Protein AF-A0A7X8USY1-F1 (afdb_monomer)

Radius of gyration: 23.11 Å; Cα contacts (8 Å, |Δi|>4): 613; chains: 1; bounding box: 44×87×58 Å

Solvent-accessible surface area (backbone atoms only — not comparable to full-atom values): 14589 Å² total; per-residue (Å²): 137,87,87,82,88,84,79,83,81,78,83,78,82,78,81,78,76,80,70,72,76,76,78,75,66,32,25,23,67,42,77,79,43,71,69,55,42,61,23,29,94,69,21,63,44,68,70,17,40,37,32,74,59,73,67,64,52,66,86,47,32,49,48,45,56,66,33,46,77,66,49,48,77,50,31,22,25,33,35,30,46,36,44,30,34,29,41,61,45,65,28,55,48,43,83,96,42,56,32,42,35,44,25,16,60,29,21,46,77,47,103,89,47,72,46,75,41,84,48,19,27,27,17,42,30,38,13,65,80,74,78,64,74,40,51,43,75,86,49,46,66,42,78,49,52,38,30,35,29,35,41,37,50,68,90,72,54,74,69,67,94,55,72,65,34,80,40,55,69,89,68,41,48,72,31,38,70,57,41,74,35,58,68,86,75,46,91,42,94,83,40,61,66,44,48,48,65,44,35,65,57,26,16,39,18,35,57,37,62,48,49,87,61,79,49,70,43,33,30,24,44,33,40,30,76,30,30,22,69,50,58,102,73,49,27,19,28,34,32,22,20,33,27,28,31,72,75,64,68,61,60,60,50,50,55,53,48,50,53,55,53,55,61,63,72,78,111

pLDDT: mean 76.3, std 18.8, range [31.05, 98.44]

Structure (mmCIF, N/CA/C/O backbone):
data_AF-A0A7X8USY1-F1
#
_entry.id   AF-A0A7X8USY1-F1
#
loop_
_atom_site.group_PDB
_atom_site.id
_atom_site.type_symbol
_atom_site.label_atom_id
_atom_site.label_alt_id
_atom_site.label_comp_id
_atom_site.label_asym_id
_atom_site.label_entity_id
_atom_site.label_seq_id
_atom_site.pdbx_PDB_ins_code
_atom_site.Cartn_x
_atom_site.Cartn_y
_atom_site.Cartn_z
_atom_site.occupancy
_atom_site.B_iso_or_equiv
_atom_site.auth_seq_id
_atom_site.auth_comp_id
_atom_site.auth_asym_id
_atom_site.auth_atom_id
_atom_site.pdbx_PDB_model_num
ATOM 1 N N . MET A 1 1 ? -10.466 -71.193 36.610 1.00 40.03 1 MET A N 1
ATOM 2 C CA . MET A 1 1 ? -9.187 -70.726 36.030 1.00 40.03 1 MET A CA 1
ATOM 3 C C . MET A 1 1 ? -9.453 -70.294 34.594 1.00 40.03 1 MET A C 1
ATOM 5 O O . MET A 1 1 ? -10.121 -71.037 33.892 1.00 40.03 1 MET A O 1
ATOM 9 N N . LYS A 1 2 ? -8.921 -69.125 34.212 1.00 37.28 2 LYS A N 1
ATOM 10 C CA . LYS A 1 2 ? -9.021 -68.394 32.929 1.00 37.28 2 LYS A CA 1
ATOM 11 C C . LYS A 1 2 ? -10.220 -67.446 32.738 1.00 37.28 2 LYS A C 1
ATOM 13 O O . LYS A 1 2 ? -11.347 -67.834 32.467 1.00 37.28 2 LYS A O 1
ATOM 18 N N . VAL A 1 3 ? -9.852 -66.176 32.901 1.00 41.56 3 VAL A N 1
ATOM 19 C CA . VAL A 1 3 ? -10.502 -64.903 32.579 1.00 41.56 3 VAL A CA 1
ATOM 20 C C . VAL A 1 3 ? -10.275 -64.578 31.095 1.00 41.56 3 VAL A C 1
ATOM 22 O O . VAL A 1 3 ? -9.177 -64.835 30.611 1.00 41.56 3 VAL A O 1
ATOM 25 N N . SER A 1 4 ? -11.246 -63.944 30.426 1.00 39.38 4 SER A N 1
ATOM 26 C CA . SER A 1 4 ? -11.036 -62.845 29.450 1.00 39.38 4 SER A CA 1
ATOM 27 C C . SER A 1 4 ? -12.414 -62.351 28.972 1.00 39.38 4 SER A C 1
ATOM 29 O O . SER A 1 4 ? -13.106 -63.076 28.269 1.00 39.38 4 SER A O 1
ATOM 31 N N . THR A 1 5 ? -12.976 -61.249 29.471 1.00 47.34 5 THR A N 1
ATOM 32 C CA . THR A 1 5 ? -12.667 -59.839 29.147 1.00 47.34 5 THR A CA 1
ATOM 33 C C . THR A 1 5 ? -12.729 -59.541 27.645 1.00 47.34 5 THR A C 1
ATOM 35 O O . THR A 1 5 ? -11.696 -59.380 26.999 1.00 47.34 5 THR A O 1
ATOM 38 N N . GLN A 1 6 ? -13.940 -59.427 27.090 1.00 41.38 6 GLN A N 1
ATOM 39 C CA . GLN A 1 6 ? -14.150 -58.800 25.783 1.00 41.38 6 GLN A CA 1
ATOM 40 C C . GLN A 1 6 ? -14.328 -57.292 25.979 1.00 41.38 6 GLN A C 1
ATOM 42 O O . GLN A 1 6 ? -15.231 -56.827 26.672 1.00 41.38 6 GLN A O 1
ATOM 47 N N . ARG A 1 7 ? -13.366 -56.546 25.436 1.00 40.47 7 ARG A N 1
ATOM 48 C CA . ARG A 1 7 ? -13.213 -55.103 25.584 1.00 40.47 7 ARG A CA 1
ATOM 49 C C . ARG A 1 7 ? -14.237 -54.352 24.733 1.00 40.47 7 ARG A C 1
ATOM 51 O O . ARG A 1 7 ? -14.431 -54.649 23.560 1.00 40.47 7 ARG A O 1
ATOM 58 N N . MET A 1 8 ? -14.825 -53.351 25.373 1.00 36.03 8 MET A N 1
ATOM 59 C CA . MET A 1 8 ? -15.627 -52.265 24.824 1.00 36.03 8 MET A CA 1
ATOM 60 C C . MET A 1 8 ? -14.841 -51.559 23.703 1.00 36.03 8 MET A C 1
ATOM 62 O O . MET A 1 8 ? -13.755 -51.031 23.946 1.00 36.03 8 MET A O 1
ATOM 66 N N . PHE A 1 9 ? -15.358 -51.577 22.474 1.00 37.22 9 PHE A N 1
ATOM 67 C CA . PHE A 1 9 ? -14.819 -50.780 21.372 1.00 37.22 9 PHE A CA 1
ATOM 68 C C . PHE A 1 9 ? -15.300 -49.335 21.529 1.00 37.22 9 PHE A C 1
ATOM 70 O O . PHE A 1 9 ? -16.434 -48.998 21.197 1.00 37.22 9 PHE A O 1
ATOM 77 N N . THR A 1 10 ? -14.432 -48.476 22.057 1.00 40.72 10 THR A N 1
ATOM 78 C CA . THR A 1 10 ? -14.622 -47.025 22.040 1.00 40.72 10 THR A CA 1
ATOM 79 C C . THR A 1 10 ? -14.340 -46.520 20.626 1.00 40.72 10 THR A C 1
ATOM 81 O O . THR A 1 10 ? -13.190 -46.492 20.191 1.00 40.72 10 THR A O 1
ATOM 84 N N . ALA A 1 11 ? -15.383 -46.120 19.899 1.00 37.84 11 ALA A N 1
ATOM 85 C CA . ALA A 1 11 ? -15.244 -45.400 18.640 1.00 37.84 11 ALA A CA 1
ATOM 86 C C . ALA A 1 11 ? -14.727 -43.979 18.927 1.00 37.84 11 ALA A C 1
ATOM 88 O O . ALA A 1 11 ? -15.479 -43.099 19.344 1.00 37.84 11 ALA A O 1
ATOM 89 N N . ILE A 1 12 ? -13.427 -43.755 18.734 1.00 42.00 12 ILE A N 1
ATOM 90 C CA . ILE A 1 12 ? -12.864 -42.407 18.637 1.00 42.00 12 ILE A CA 1
ATOM 91 C C . ILE A 1 12 ? -13.103 -41.952 17.197 1.00 42.00 12 ILE A C 1
ATOM 93 O O . ILE A 1 12 ? -12.388 -42.355 16.284 1.00 42.00 12 ILE A O 1
ATOM 97 N N . ALA A 1 13 ? -14.142 -41.144 16.989 1.00 38.22 13 ALA A N 1
ATOM 98 C CA . ALA A 1 13 ? -14.328 -40.414 15.744 1.00 38.22 13 ALA A CA 1
ATOM 99 C C . ALA A 1 13 ? -13.223 -39.350 15.642 1.00 38.22 13 ALA A C 1
ATOM 101 O O . ALA A 1 13 ? -13.296 -38.293 16.270 1.00 38.22 13 ALA A O 1
ATOM 102 N N . LEU A 1 14 ? -12.169 -39.669 14.893 1.00 38.00 14 LEU A N 1
ATOM 103 C CA . LEU A 1 14 ? -11.126 -38.736 14.495 1.00 38.00 14 LEU A CA 1
ATOM 104 C C . LEU A 1 14 ? -11.722 -37.797 13.434 1.00 38.00 14 LEU A C 1
ATOM 106 O O . LEU A 1 14 ? -11.707 -38.105 12.246 1.00 38.00 14 LEU A O 1
ATOM 110 N N . PHE A 1 15 ? -12.286 -36.665 13.857 1.00 38.59 15 PHE A N 1
ATOM 111 C CA . PHE A 1 15 ? -12.557 -35.557 12.941 1.00 38.59 15 PHE A CA 1
ATOM 112 C C . PHE A 1 15 ? -11.217 -34.912 12.577 1.00 38.59 15 PHE A C 1
ATOM 114 O O . PHE A 1 15 ? -10.779 -33.950 13.202 1.00 38.59 15 PHE A O 1
ATOM 121 N N . ALA A 1 16 ? -10.545 -35.471 11.572 1.00 39.44 16 ALA A N 1
ATOM 122 C CA . ALA A 1 16 ? -9.529 -34.752 10.822 1.00 39.44 16 ALA A CA 1
ATOM 123 C C . ALA A 1 16 ? -10.258 -33.731 9.939 1.00 39.44 16 ALA A C 1
ATOM 125 O O . ALA A 1 16 ? -10.531 -33.977 8.766 1.00 39.44 16 ALA A O 1
ATOM 126 N N . ALA A 1 17 ? -10.639 -32.599 10.531 1.00 35.06 17 ALA A N 1
ATOM 127 C CA . ALA A 1 17 ? -10.976 -31.415 9.761 1.00 35.06 17 ALA A CA 1
ATOM 128 C C . ALA A 1 17 ? -9.667 -30.897 9.156 1.00 35.06 17 ALA A C 1
ATOM 130 O O . ALA A 1 17 ? -8.987 -30.055 9.734 1.00 35.06 17 ALA A O 1
ATOM 131 N N . ILE A 1 18 ? -9.283 -31.449 8.005 1.00 38.47 18 ILE A N 1
ATOM 132 C CA . ILE A 1 18 ? -8.318 -30.808 7.114 1.00 38.47 18 ILE A CA 1
ATOM 133 C C . ILE A 1 18 ? -9.091 -29.672 6.444 1.00 38.47 18 ILE A C 1
ATOM 135 O O . ILE A 1 18 ? -9.502 -29.761 5.291 1.00 38.47 18 ILE A O 1
ATOM 139 N N . THR A 1 19 ? -9.382 -28.622 7.207 1.00 31.77 19 THR A N 1
ATOM 140 C CA . THR A 1 19 ? -9.652 -27.326 6.605 1.00 31.77 19 THR A CA 1
ATOM 141 C C . THR A 1 19 ? -8.292 -26.828 6.161 1.00 31.77 19 THR A C 1
ATOM 143 O O . THR A 1 19 ? -7.502 -26.354 6.975 1.00 31.77 19 THR A O 1
ATOM 146 N N . THR A 1 20 ? -7.978 -26.993 4.879 1.00 31.19 20 THR A N 1
ATOM 147 C CA . THR A 1 20 ? -7.004 -26.106 4.252 1.00 31.19 20 THR A CA 1
ATOM 148 C C . THR A 1 20 ? -7.484 -24.690 4.563 1.00 31.19 20 THR A C 1
ATOM 150 O O . THR A 1 20 ? -8.629 -24.388 4.205 1.00 31.19 20 THR A O 1
ATOM 153 N N . PRO A 1 21 ? -6.715 -23.839 5.265 1.00 33.75 21 PRO A N 1
ATOM 154 C CA . PRO A 1 21 ? -7.059 -22.433 5.271 1.00 33.75 21 PRO A CA 1
ATOM 155 C C . PRO A 1 21 ? -7.048 -22.028 3.800 1.00 33.75 21 PRO A C 1
ATOM 157 O O . PRO A 1 21 ? -6.033 -22.156 3.118 1.00 33.75 21 PRO A O 1
ATOM 160 N N . ALA A 1 22 ? -8.205 -21.654 3.267 1.00 31.05 22 ALA A N 1
ATOM 161 C CA . ALA A 1 22 ? -8.208 -20.805 2.100 1.00 31.05 22 ALA A CA 1
ATOM 162 C C . ALA A 1 22 ? -7.560 -19.515 2.601 1.00 31.05 22 ALA A C 1
ATOM 164 O O . ALA A 1 22 ? -8.128 -18.852 3.466 1.00 31.05 22 ALA A O 1
ATOM 165 N N . TRP A 1 23 ? -6.334 -19.232 2.163 1.00 36.72 23 TRP A N 1
ATOM 166 C CA . TRP A 1 23 ? -5.695 -17.943 2.397 1.00 36.72 23 TRP A CA 1
ATOM 167 C C . TRP A 1 23 ? -6.483 -16.935 1.557 1.00 36.72 23 TRP A C 1
ATOM 169 O O . TRP A 1 23 ? -6.116 -16.629 0.427 1.00 36.72 23 TRP A O 1
ATOM 179 N N . ALA A 1 24 ? -7.642 -16.505 2.055 1.00 31.08 24 ALA A N 1
ATOM 180 C CA . ALA A 1 24 ? -8.258 -15.278 1.590 1.00 31.08 24 ALA A CA 1
ATOM 181 C C . ALA A 1 24 ? -7.272 -14.178 1.996 1.00 31.08 24 ALA A C 1
ATOM 183 O O . ALA A 1 24 ? -7.151 -13.855 3.173 1.00 31.08 24 ALA A O 1
ATOM 184 N N . GLY A 1 25 ? -6.439 -13.756 1.047 1.00 47.19 25 GLY A N 1
ATOM 185 C CA . GLY A 1 25 ? -5.372 -12.798 1.302 1.00 47.19 25 GLY A CA 1
ATOM 186 C C . GLY A 1 25 ? -5.953 -11.476 1.777 1.00 47.19 25 GLY A C 1
ATOM 187 O O . GLY A 1 25 ? -6.929 -11.016 1.197 1.00 47.19 25 GLY A O 1
ATOM 188 N N . ILE A 1 26 ? -5.343 -10.865 2.795 1.00 53.41 26 ILE A N 1
ATOM 189 C CA . ILE A 1 26 ? -5.789 -9.600 3.405 1.00 53.41 26 ILE A CA 1
ATOM 190 C C . ILE A 1 26 ? -5.340 -8.400 2.561 1.00 53.41 26 ILE A C 1
ATOM 192 O O . ILE A 1 26 ? -4.808 -7.410 3.061 1.00 53.41 26 ILE A O 1
ATOM 196 N N . THR A 1 27 ? -5.481 -8.510 1.241 1.00 74.00 27 THR A N 1
ATOM 197 C CA . THR A 1 27 ? -5.285 -7.383 0.330 1.00 74.00 27 THR A CA 1
ATOM 198 C C . THR A 1 27 ? -6.484 -6.443 0.429 1.00 74.00 27 THR A C 1
ATOM 200 O O . THR A 1 27 ? -7.560 -6.837 0.894 1.00 74.00 27 THR A O 1
ATOM 203 N N . ALA A 1 28 ? -6.333 -5.179 0.033 1.00 81.62 28 ALA A N 1
ATOM 204 C CA . ALA A 1 28 ? -7.482 -4.278 -0.019 1.00 81.62 28 ALA A CA 1
ATOM 205 C C . ALA A 1 28 ? -8.581 -4.846 -0.942 1.00 81.62 28 ALA A C 1
ATOM 207 O O . ALA A 1 28 ? -8.300 -5.386 -2.006 1.00 81.62 28 ALA A O 1
ATOM 208 N N . SER A 1 29 ? -9.839 -4.753 -0.516 1.00 87.38 29 SER A N 1
ATOM 209 C CA . SER A 1 29 ? -11.003 -5.287 -1.234 1.00 87.38 29 SER A CA 1
ATOM 210 C C . SER A 1 29 ? -11.806 -4.211 -1.956 1.00 87.38 29 SER A C 1
ATOM 212 O O . SER A 1 29 ? -12.488 -4.506 -2.936 1.00 87.38 29 SER A O 1
ATOM 214 N N . GLU A 1 30 ? -11.731 -2.965 -1.486 1.00 91.25 30 GLU A N 1
ATOM 215 C CA . GLU A 1 30 ? -12.559 -1.874 -1.987 1.00 91.25 30 GLU A CA 1
ATOM 216 C C . GLU A 1 30 ? -11.875 -0.515 -1.796 1.00 91.25 30 GLU A C 1
ATOM 218 O O . GLU A 1 30 ? -11.301 -0.236 -0.742 1.00 91.25 30 GLU A O 1
ATOM 223 N N . VAL A 1 31 ? -11.976 0.358 -2.804 1.00 93.81 31 VAL A N 1
ATOM 224 C CA . VAL A 1 31 ? -11.707 1.795 -2.650 1.00 93.81 31 VAL A CA 1
ATOM 225 C C . VAL A 1 31 ? -13.014 2.460 -2.233 1.00 93.81 31 VAL A C 1
ATOM 227 O O . VAL A 1 31 ? -13.886 2.692 -3.066 1.00 93.81 31 VAL A O 1
ATOM 230 N N . VAL A 1 32 ? -13.157 2.747 -0.940 1.00 95.88 32 VAL A N 1
ATOM 231 C CA . VAL A 1 32 ? -14.412 3.271 -0.368 1.00 95.88 32 VAL A CA 1
ATOM 232 C C . VAL A 1 32 ? -14.564 4.780 -0.555 1.00 95.88 32 VAL A C 1
ATOM 234 O O . VAL A 1 32 ? -15.677 5.297 -0.560 1.00 95.88 32 VAL A O 1
ATOM 237 N N . TYR A 1 33 ? -13.452 5.501 -0.719 1.00 96.88 33 TYR A N 1
ATOM 238 C CA . TYR A 1 33 ? -13.457 6.932 -1.011 1.00 96.88 33 TYR A CA 1
ATOM 239 C C . TYR A 1 33 ? -12.194 7.350 -1.760 1.00 96.88 33 TYR A C 1
ATOM 241 O O . TYR A 1 33 ? -11.091 6.892 -1.449 1.00 96.88 33 TYR A O 1
ATOM 249 N N . SER A 1 34 ? -12.349 8.270 -2.713 1.00 96.75 34 SER A N 1
ATOM 250 C CA . SER A 1 34 ? -11.223 8.926 -3.364 1.00 96.75 34 SER A CA 1
ATOM 251 C C . SER A 1 34 ? -11.608 10.287 -3.947 1.00 96.75 34 SER A C 1
ATOM 253 O O . SER A 1 34 ? -12.605 10.397 -4.658 1.00 96.75 34 SER A O 1
ATOM 255 N N . ASP A 1 35 ? -10.786 11.304 -3.693 1.00 97.38 35 ASP A N 1
ATOM 256 C CA . ASP A 1 35 ? -10.801 12.612 -4.374 1.00 97.38 35 ASP A CA 1
ATOM 257 C C . ASP A 1 35 ? -9.428 12.945 -4.986 1.00 97.38 35 ASP A C 1
ATOM 259 O O . ASP A 1 35 ? -9.051 14.105 -5.168 1.00 97.38 35 ASP A O 1
ATOM 263 N N . VAL A 1 36 ? -8.657 11.898 -5.285 1.00 96.06 36 VAL A N 1
ATOM 264 C CA . VAL A 1 36 ? -7.253 12.032 -5.651 1.00 96.06 36 VAL A CA 1
ATOM 265 C C . VAL A 1 36 ? -7.061 12.775 -6.964 1.00 96.06 36 VAL A C 1
ATOM 267 O O . VAL A 1 36 ? -7.795 12.602 -7.938 1.00 96.06 36 VAL A O 1
ATOM 270 N N . THR A 1 37 ? -5.980 13.545 -7.022 1.00 94.88 37 THR A N 1
ATOM 271 C CA . THR A 1 37 ? -5.423 14.009 -8.290 1.00 94.88 37 THR A CA 1
ATOM 272 C C . THR A 1 37 ? -4.364 13.018 -8.742 1.00 94.88 37 THR A C 1
ATOM 274 O O . THR A 1 37 ? -3.401 12.756 -8.021 1.00 94.88 37 THR A O 1
ATOM 277 N N . PHE A 1 38 ? -4.514 12.470 -9.945 1.00 93.12 38 PHE A N 1
ATOM 278 C CA . PHE A 1 38 ? -3.527 11.543 -10.486 1.00 93.12 38 PHE A CA 1
ATOM 279 C C . PHE A 1 38 ? -2.251 12.262 -10.920 1.00 93.12 38 PHE A C 1
ATOM 281 O O . PHE A 1 38 ? -2.282 13.317 -11.551 1.00 93.12 38 PHE A O 1
ATOM 288 N N . GLY A 1 39 ? -1.119 11.640 -10.614 1.00 88.12 39 GLY A N 1
ATOM 289 C CA . GLY A 1 39 ? 0.210 12.120 -10.972 1.00 88.12 39 GLY A CA 1
ATOM 290 C C . GLY A 1 39 ? 0.649 11.802 -12.396 1.00 88.12 39 GLY A C 1
ATOM 291 O O . GLY A 1 39 ? 1.640 12.348 -12.880 1.00 88.12 39 GLY A O 1
ATOM 292 N N . HIS A 1 40 ? -0.084 10.921 -13.081 1.00 87.69 40 HIS A N 1
ATOM 293 C CA . HIS A 1 40 ? 0.165 10.565 -14.472 1.00 87.69 40 HIS A CA 1
ATOM 294 C C . HIS A 1 40 ? -1.124 10.118 -15.167 1.00 87.69 40 HIS A C 1
ATOM 296 O O . HIS A 1 40 ? -1.901 9.349 -14.608 1.00 87.69 40 HIS A O 1
ATOM 302 N N . SER A 1 41 ? -1.321 10.537 -16.419 1.00 87.38 41 SER A N 1
ATOM 303 C CA . SER A 1 41 ? -2.563 10.305 -17.173 1.00 87.38 41 SER A CA 1
ATOM 304 C C . SER A 1 41 ? -2.839 8.839 -17.513 1.00 87.38 41 SER A C 1
ATOM 306 O O . SER A 1 41 ? -3.989 8.477 -17.741 1.00 87.38 41 SER A O 1
ATOM 308 N N . SER A 1 42 ? -1.807 7.993 -17.555 1.00 87.50 42 SER A N 1
ATOM 309 C CA . SER A 1 42 ? -1.970 6.556 -17.817 1.00 87.50 42 SER A CA 1
ATOM 310 C C . SER A 1 42 ? -2.202 5.718 -16.556 1.00 87.50 42 SER A C 1
ATOM 312 O O . SER A 1 42 ? -2.856 4.689 -16.652 1.00 87.50 42 SER A O 1
ATOM 314 N N . TYR A 1 43 ? -1.696 6.133 -15.388 1.00 87.69 43 TYR A N 1
ATOM 315 C CA . TYR A 1 43 ? -1.714 5.332 -14.150 1.00 87.69 43 TYR A CA 1
ATOM 316 C C . TYR A 1 43 ? -2.827 5.802 -13.207 1.00 87.69 43 TYR A C 1
ATOM 318 O O . TYR A 1 43 ? -2.573 6.238 -12.083 1.00 87.69 43 TYR A O 1
ATOM 326 N N . THR A 1 44 ? -4.058 5.779 -13.715 1.00 91.50 44 THR A N 1
ATOM 327 C CA . THR A 1 44 ? -5.249 6.358 -13.069 1.00 91.50 44 THR A CA 1
ATOM 328 C C . THR A 1 44 ? -6.231 5.308 -12.544 1.00 91.50 44 THR A C 1
ATOM 330 O O . THR A 1 44 ? -7.307 5.642 -12.051 1.00 91.50 44 THR A O 1
ATOM 333 N N . ASN A 1 45 ? -5.901 4.022 -12.673 1.00 89.62 45 ASN A N 1
ATOM 334 C CA . ASN A 1 45 ? -6.807 2.940 -12.315 1.00 89.62 45 ASN A CA 1
ATOM 335 C C . ASN A 1 45 ? -6.737 2.616 -10.818 1.00 89.62 45 ASN A C 1
ATOM 337 O O . ASN A 1 45 ? -5.981 1.745 -10.411 1.00 89.62 45 ASN A O 1
ATOM 341 N N . LEU A 1 46 ? -7.599 3.227 -10.007 1.00 90.38 46 LEU A N 1
ATOM 342 C CA . LEU A 1 46 ? -7.630 2.987 -8.559 1.00 90.38 46 LEU A CA 1
ATOM 343 C C . LEU A 1 46 ? -7.811 1.517 -8.150 1.00 90.38 46 LEU A C 1
ATOM 345 O O . LEU A 1 46 ? -7.373 1.143 -7.069 1.00 90.38 46 LEU A O 1
ATOM 349 N N . ASN A 1 47 ? -8.367 0.650 -9.002 1.00 86.62 47 ASN A N 1
ATOM 350 C CA . ASN A 1 47 ? -8.468 -0.775 -8.675 1.00 86.62 47 ASN A CA 1
ATOM 351 C C . ASN A 1 47 ? -7.097 -1.457 -8.543 1.00 86.62 47 ASN A C 1
ATOM 353 O O . ASN A 1 47 ? -7.019 -2.525 -7.947 1.00 86.62 47 ASN A O 1
ATOM 357 N N . THR A 1 48 ? -6.010 -0.862 -9.053 1.00 81.88 48 THR A N 1
ATOM 358 C CA . THR A 1 48 ? -4.662 -1.420 -8.858 1.00 81.88 48 THR A CA 1
ATOM 359 C C . THR A 1 48 ? -4.240 -1.399 -7.397 1.00 81.88 48 THR A C 1
ATOM 361 O O . THR A 1 48 ? -3.478 -2.260 -6.989 1.00 81.88 48 THR A O 1
ATOM 364 N N . VAL A 1 49 ? -4.751 -0.462 -6.587 1.00 83.88 49 VAL A N 1
ATOM 365 C CA . VAL A 1 49 ? -4.410 -0.399 -5.157 1.00 83.88 49 VAL A CA 1
ATOM 366 C C . VAL A 1 49 ? -5.037 -1.543 -4.350 1.00 83.88 49 VAL A C 1
ATOM 368 O O . VAL A 1 49 ? -4.676 -1.752 -3.198 1.00 83.88 49 VAL A O 1
ATOM 371 N N . LEU A 1 50 ? -5.973 -2.281 -4.953 1.00 82.44 50 LEU A N 1
ATOM 372 C CA . LEU A 1 50 ? -6.636 -3.454 -4.378 1.00 82.44 50 LEU A CA 1
ATOM 373 C C . LEU A 1 50 ? -5.921 -4.766 -4.741 1.00 82.44 50 LEU A C 1
ATOM 375 O O . LEU A 1 50 ? -6.259 -5.829 -4.225 1.00 82.44 50 LEU A O 1
ATOM 379 N N . GLY A 1 51 ? -4.979 -4.702 -5.684 1.00 65.38 51 GLY A N 1
ATOM 380 C CA . GLY A 1 51 ? -4.383 -5.866 -6.320 1.00 65.38 51 GLY A CA 1
ATOM 381 C C . GLY A 1 51 ? -3.251 -6.515 -5.529 1.00 65.38 51 GLY A C 1
ATOM 382 O O . GLY A 1 51 ? -2.623 -5.909 -4.663 1.00 65.38 51 GLY A O 1
ATOM 383 N N . GLU A 1 52 ? -2.990 -7.769 -5.890 1.00 61.81 52 GLU A N 1
ATOM 384 C CA . GLU A 1 52 ? -1.776 -8.505 -5.547 1.00 61.81 52 GLU A CA 1
ATOM 385 C C . GLU A 1 52 ? -0.559 -7.851 -6.222 1.00 61.81 52 GLU A C 1
ATOM 387 O O . GLU A 1 52 ? -0.644 -7.355 -7.349 1.00 61.81 52 GLU A O 1
ATOM 392 N N . ILE A 1 53 ? 0.600 -7.910 -5.564 1.00 68.62 53 ILE A N 1
ATOM 393 C CA . ILE A 1 53 ? 1.890 -7.330 -5.992 1.00 68.62 53 ILE A CA 1
ATOM 394 C C . ILE A 1 53 ? 2.501 -8.124 -7.175 1.00 68.62 53 ILE A C 1
ATOM 396 O O . ILE A 1 53 ? 3.714 -8.178 -7.386 1.00 68.62 53 ILE A O 1
ATOM 400 N N . ALA A 1 54 ? 1.665 -8.778 -7.978 1.00 59.03 54 ALA A N 1
ATOM 401 C CA . ALA A 1 54 ? 2.055 -9.543 -9.146 1.00 59.03 54 ALA A CA 1
ATOM 402 C C . ALA A 1 54 ? 2.353 -8.581 -10.305 1.00 59.03 54 ALA A C 1
ATOM 404 O O . ALA A 1 54 ? 1.540 -8.341 -11.199 1.00 59.03 54 ALA A O 1
ATOM 405 N N . ARG A 1 55 ? 3.551 -7.995 -10.302 1.00 64.00 55 ARG A N 1
ATOM 406 C CA . ARG A 1 55 ? 4.055 -7.270 -11.469 1.00 64.00 55 ARG A CA 1
ATOM 407 C C . ARG A 1 55 ? 4.477 -8.300 -12.535 1.00 64.00 55 ARG A C 1
ATOM 409 O O . ARG A 1 55 ? 5.365 -9.113 -12.307 1.00 64.00 55 ARG A O 1
ATOM 416 N N . ASP A 1 56 ? 3.849 -8.262 -13.704 1.00 54.31 56 ASP A N 1
ATOM 417 C CA . ASP A 1 56 ? 4.250 -9.015 -14.902 1.00 54.31 56 ASP A CA 1
ATOM 418 C C . ASP A 1 56 ? 4.959 -8.054 -15.864 1.00 54.31 56 ASP A C 1
ATOM 420 O O . ASP A 1 56 ? 4.392 -7.036 -16.258 1.00 54.31 56 ASP A O 1
ATOM 424 N N . THR A 1 57 ? 6.205 -8.333 -16.243 1.00 52.22 57 THR A N 1
ATOM 425 C CA . THR A 1 57 ? 6.934 -7.449 -17.173 1.00 52.22 57 THR A CA 1
ATOM 426 C C . THR A 1 57 ? 6.764 -7.807 -18.643 1.00 52.22 57 THR A C 1
ATOM 428 O O . THR A 1 57 ? 7.394 -7.175 -19.480 1.00 52.22 57 THR A O 1
ATOM 431 N N . GLY A 1 58 ? 5.866 -8.746 -18.966 1.00 51.47 58 GLY A N 1
ATOM 432 C CA . GLY A 1 58 ? 5.501 -9.123 -20.324 1.00 51.47 58 GLY A CA 1
ATOM 433 C C . GLY A 1 58 ? 6.663 -9.765 -21.077 1.00 51.47 58 GLY A C 1
ATOM 434 O O . GLY A 1 58 ? 7.635 -9.112 -21.416 1.00 51.47 58 GLY A O 1
ATOM 435 N N . GLY A 1 59 ? 6.549 -11.051 -21.410 1.00 50.88 59 GLY A N 1
ATOM 436 C CA . GLY A 1 59 ? 7.502 -11.724 -22.298 1.00 50.88 59 GLY A CA 1
ATOM 437 C C . GLY A 1 59 ? 8.937 -11.750 -21.763 1.00 50.88 59 GLY A C 1
ATOM 438 O O . GLY A 1 59 ? 9.765 -10.920 -22.117 1.00 50.88 59 GLY A O 1
ATOM 439 N N . THR A 1 60 ? 9.261 -12.787 -20.987 1.00 51.34 60 THR A N 1
ATOM 440 C CA . THR A 1 60 ? 10.627 -13.134 -20.550 1.00 51.34 60 THR A CA 1
ATOM 441 C C . THR A 1 60 ? 11.339 -12.127 -19.654 1.00 51.34 60 THR A C 1
ATOM 443 O O . THR A 1 60 ? 12.541 -12.269 -19.510 1.00 51.34 60 THR A O 1
ATOM 446 N N . TYR A 1 61 ? 10.673 -11.144 -19.050 1.00 51.41 61 TYR A N 1
ATOM 447 C CA . TYR A 1 61 ? 11.308 -10.251 -18.079 1.00 51.41 61 TYR A CA 1
ATOM 448 C C . TYR A 1 61 ? 10.841 -10.559 -16.647 1.00 51.41 61 TYR A C 1
ATOM 450 O O . TYR A 1 61 ? 9.709 -10.994 -16.423 1.00 51.41 61 TYR A O 1
ATOM 458 N N . VAL A 1 62 ? 11.734 -10.345 -15.681 1.00 53.19 62 VAL A N 1
ATOM 459 C CA . VAL A 1 62 ? 11.519 -10.570 -14.248 1.00 53.19 62 VAL A CA 1
ATOM 460 C C . VAL A 1 62 ? 11.448 -9.239 -13.508 1.00 53.19 62 VAL A C 1
ATOM 462 O O . VAL A 1 62 ? 12.176 -8.299 -13.835 1.00 53.19 62 VAL A O 1
ATOM 465 N N . VAL A 1 63 ? 10.609 -9.185 -12.473 1.00 56.34 63 VAL A N 1
ATOM 466 C CA . VAL A 1 63 ? 10.459 -8.035 -11.583 1.00 56.34 63 VAL A CA 1
ATOM 467 C C . VAL A 1 63 ? 11.425 -8.129 -10.414 1.00 56.34 63 VAL A C 1
ATOM 469 O O . VAL A 1 63 ? 11.384 -9.053 -9.619 1.00 56.34 63 VAL A O 1
ATOM 472 N N . THR A 1 64 ? 12.254 -7.106 -10.305 1.00 66.62 64 THR A N 1
ATOM 473 C CA . THR A 1 64 ? 13.099 -6.742 -9.176 1.00 66.62 64 THR A CA 1
ATOM 474 C C . THR A 1 64 ? 12.536 -5.457 -8.547 1.00 66.62 64 THR A C 1
ATOM 476 O O . THR A 1 64 ? 11.749 -4.750 -9.196 1.00 66.62 64 THR A O 1
ATOM 479 N N . PRO A 1 65 ? 12.995 -5.059 -7.347 1.00 70.69 65 PRO A N 1
ATOM 480 C CA . PRO A 1 65 ? 12.680 -3.744 -6.778 1.00 70.69 65 PRO A CA 1
ATOM 481 C C . PRO A 1 65 ? 13.075 -2.556 -7.682 1.00 70.69 65 PRO A C 1
ATOM 483 O O . PRO A 1 65 ? 12.609 -1.433 -7.484 1.00 70.69 65 PRO A O 1
ATOM 486 N N . TRP A 1 66 ? 13.922 -2.804 -8.690 1.00 72.38 66 TRP A N 1
ATOM 487 C CA . TRP A 1 66 ? 14.414 -1.828 -9.663 1.00 72.38 66 TRP A CA 1
ATOM 488 C C . TRP A 1 66 ? 13.705 -1.883 -11.022 1.00 72.38 66 TRP A C 1
ATOM 490 O O . TRP A 1 66 ? 14.090 -1.169 -11.946 1.00 72.38 66 TRP A O 1
ATOM 500 N N . ASN A 1 67 ? 12.683 -2.719 -11.200 1.00 71.00 67 ASN A N 1
ATOM 501 C CA . ASN A 1 67 ? 11.928 -2.716 -12.450 1.00 71.00 67 ASN A CA 1
ATOM 502 C C . ASN A 1 67 ? 10.789 -1.703 -12.404 1.00 71.00 67 ASN A C 1
ATOM 504 O O . ASN A 1 67 ? 10.126 -1.507 -11.387 1.00 71.00 67 ASN A O 1
ATOM 508 N N . CYS A 1 68 ? 10.581 -1.049 -13.542 1.00 72.75 68 CYS A N 1
ATOM 509 C CA . CYS A 1 68 ? 9.442 -0.168 -13.742 1.00 72.75 68 CYS A CA 1
ATOM 510 C C . CYS A 1 68 ? 8.169 -1.003 -13.934 1.00 72.75 68 CYS A C 1
ATOM 512 O O . CYS A 1 68 ? 8.268 -2.121 -14.451 1.00 72.75 68 CYS A O 1
ATOM 514 N N . PRO A 1 69 ? 6.985 -0.466 -13.596 1.00 74.38 69 PRO A N 1
ATOM 515 C CA . PRO A 1 69 ? 5.735 -1.068 -14.042 1.00 74.38 69 PRO A CA 1
ATOM 516 C C . PRO A 1 69 ? 5.730 -1.168 -15.574 1.00 74.38 69 PRO A C 1
ATOM 518 O O . PRO A 1 69 ? 6.169 -0.254 -16.278 1.00 74.38 69 PRO A O 1
ATOM 521 N N . TRP A 1 70 ? 5.260 -2.300 -16.083 1.00 72.00 70 TRP A N 1
ATOM 522 C CA . TRP A 1 70 ? 5.167 -2.601 -17.508 1.00 72.00 70 TRP A CA 1
ATOM 523 C C . TRP A 1 70 ? 3.860 -2.102 -18.112 1.00 72.00 70 TRP A C 1
ATOM 525 O O . TRP A 1 70 ? 3.850 -1.554 -19.215 1.00 72.00 70 TRP A O 1
ATOM 535 N N . THR A 1 71 ? 2.757 -2.254 -17.377 1.00 76.69 71 THR A N 1
ATOM 536 C CA . THR A 1 71 ? 1.439 -1.782 -17.805 1.00 76.69 71 THR A CA 1
ATOM 537 C C . THR A 1 71 ? 0.856 -0.782 -16.814 1.00 76.69 71 THR A C 1
ATOM 539 O O . THR A 1 71 ? 1.109 -0.862 -15.610 1.00 76.69 71 THR A O 1
ATOM 542 N N . PRO A 1 72 ? -0.012 0.134 -17.280 1.00 78.88 72 PRO A N 1
ATOM 543 C CA . PRO A 1 72 ? -0.685 1.064 -16.382 1.00 78.88 72 PRO A CA 1
ATOM 544 C C . PRO A 1 72 ? -1.683 0.421 -15.409 1.00 78.88 72 PRO A C 1
ATOM 546 O O . PRO A 1 72 ? -2.189 1.091 -14.518 1.00 78.88 72 PRO A O 1
ATOM 549 N N . SER A 1 73 ? -1.966 -0.875 -15.565 1.00 80.38 73 SER A N 1
ATOM 550 C CA . SER A 1 73 ? -2.808 -1.671 -14.668 1.00 80.38 73 SER A CA 1
ATOM 551 C C . SER A 1 73 ? -2.066 -2.257 -13.464 1.00 80.38 73 SER A C 1
ATOM 553 O O . SER A 1 73 ? -2.659 -3.044 -12.739 1.00 80.38 73 SER A O 1
ATOM 555 N N . GLN A 1 74 ? -0.784 -1.943 -13.274 1.00 79.12 74 GLN A N 1
ATOM 556 C CA . GLN A 1 74 ? 0.017 -2.505 -12.179 1.00 79.12 74 GLN A CA 1
ATOM 557 C C . GLN A 1 74 ? 0.137 -1.579 -10.981 1.00 79.12 74 GLN A C 1
ATOM 559 O O . GLN A 1 74 ? 0.339 -2.050 -9.871 1.00 79.12 74 GLN A O 1
ATOM 564 N N . ILE A 1 75 ? 0.033 -0.272 -11.213 1.00 86.31 75 ILE A N 1
ATOM 565 C CA . ILE A 1 75 ? 0.186 0.744 -10.177 1.00 86.31 75 ILE A CA 1
ATOM 566 C C . ILE A 1 75 ? -0.789 1.886 -10.431 1.00 86.31 75 ILE A C 1
ATOM 568 O O . ILE A 1 75 ? -1.215 2.117 -11.566 1.00 86.31 75 ILE A O 1
ATOM 572 N N . THR A 1 76 ? -1.041 2.669 -9.391 1.00 89.75 76 THR A N 1
ATOM 573 C CA . THR A 1 76 ? -1.667 3.987 -9.507 1.00 89.75 76 THR A CA 1
ATOM 574 C C . THR A 1 76 ? -0.691 5.054 -9.038 1.00 89.75 76 THR A C 1
ATOM 576 O O . THR A 1 76 ? 0.022 4.854 -8.058 1.00 89.75 76 THR A O 1
ATOM 579 N N . ILE A 1 77 ? -0.667 6.202 -9.721 1.00 90.88 77 ILE A N 1
ATOM 580 C CA . ILE A 1 77 ? 0.152 7.351 -9.319 1.00 90.88 77 ILE A CA 1
ATOM 581 C C . ILE A 1 77 ? -0.756 8.473 -8.822 1.00 90.88 77 ILE A C 1
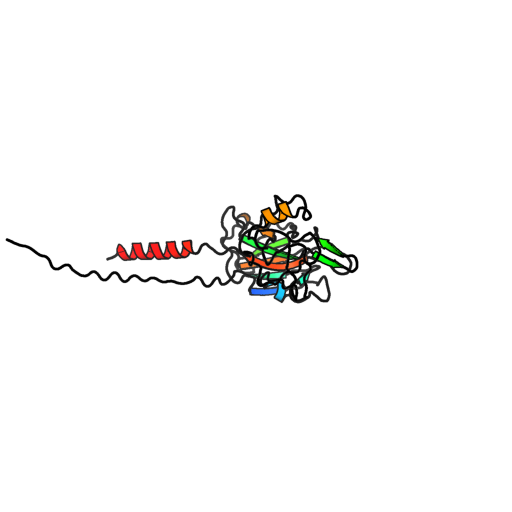ATOM 583 O O . ILE A 1 77 ? -1.540 9.027 -9.593 1.00 90.88 77 ILE A O 1
ATOM 587 N N . ILE A 1 78 ? -0.612 8.842 -7.552 1.00 93.56 78 ILE A N 1
ATOM 588 C CA . ILE A 1 78 ? -1.426 9.844 -6.858 1.00 93.56 78 ILE A CA 1
ATOM 589 C C . ILE A 1 78 ? -0.555 11.044 -6.497 1.00 93.56 78 ILE A C 1
ATOM 591 O O . ILE A 1 78 ? 0.364 10.931 -5.694 1.00 93.56 78 ILE A O 1
ATOM 595 N N . ALA A 1 79 ? -0.841 12.203 -7.083 1.00 92.50 79 ALA A N 1
ATOM 596 C CA . ALA A 1 79 ? -0.125 13.444 -6.799 1.00 92.50 79 ALA A CA 1
ATOM 597 C C . ALA A 1 79 ? -0.579 14.112 -5.498 1.00 92.50 79 ALA A C 1
ATOM 599 O O . ALA A 1 79 ? 0.244 14.734 -4.834 1.00 92.50 79 ALA A O 1
ATOM 600 N N . SER A 1 80 ? -1.873 14.029 -5.181 1.00 94.88 80 SER A N 1
ATOM 601 C CA . SER A 1 80 ? -2.479 14.643 -3.997 1.00 94.88 80 SER A CA 1
ATOM 602 C C . SER A 1 80 ? -3.901 14.119 -3.762 1.00 94.88 80 SER A C 1
ATOM 604 O O . SER A 1 80 ? -4.433 13.358 -4.574 1.00 94.88 80 SER A O 1
ATOM 606 N N . GLY A 1 81 ? -4.523 14.569 -2.671 1.00 95.88 81 GLY A N 1
ATOM 607 C CA . GLY A 1 81 ? -5.882 14.208 -2.267 1.00 95.88 81 GLY A CA 1
ATOM 608 C C . GLY A 1 81 ? -5.890 13.117 -1.202 1.00 95.88 81 GLY A C 1
ATOM 609 O O . GLY A 1 81 ? -4.900 12.905 -0.500 1.00 95.88 81 GLY A O 1
ATOM 610 N N . THR A 1 82 ? -7.025 12.445 -1.090 1.00 97.75 82 THR A N 1
ATOM 611 C CA . THR A 1 82 ? -7.319 11.428 -0.089 1.00 97.75 82 THR A CA 1
ATOM 612 C C . THR A 1 82 ? -7.725 10.133 -0.773 1.00 97.75 82 THR A C 1
ATOM 614 O O . THR A 1 82 ? -8.588 10.111 -1.653 1.00 97.75 82 THR A O 1
ATOM 617 N N . LEU A 1 83 ? -7.137 9.031 -0.323 1.00 97.69 83 LEU A N 1
ATOM 618 C CA . LEU A 1 83 ? -7.525 7.680 -0.709 1.00 97.69 83 LEU A CA 1
ATOM 619 C C . LEU A 1 83 ? -7.939 6.922 0.544 1.00 97.69 83 LEU A C 1
ATOM 621 O O . LEU A 1 83 ? -7.175 6.872 1.500 1.00 97.69 83 LEU A O 1
ATOM 625 N N . THR A 1 84 ? -9.122 6.316 0.545 1.00 97.75 84 THR A N 1
ATOM 626 C CA . THR A 1 84 ? -9.529 5.379 1.596 1.00 97.75 84 THR A CA 1
ATOM 627 C C . THR A 1 84 ? -9.810 4.018 0.991 1.00 97.75 84 THR A C 1
ATOM 629 O O . THR A 1 84 ? -10.594 3.895 0.047 1.00 97.75 84 THR A O 1
ATOM 632 N N . VAL A 1 85 ? -9.183 2.996 1.560 1.00 95.25 85 VAL A N 1
ATOM 633 C CA . VAL A 1 85 ? -9.354 1.599 1.180 1.00 95.25 85 VAL A CA 1
ATOM 634 C C . VAL A 1 85 ? -9.888 0.794 2.353 1.00 95.25 85 VAL A C 1
ATOM 636 O O . VAL A 1 85 ? -9.601 1.084 3.515 1.00 95.25 85 VAL A O 1
ATOM 639 N N . LYS A 1 86 ? -10.657 -0.238 2.031 1.00 94.19 86 LYS A N 1
ATOM 640 C CA . LYS A 1 86 ? -11.100 -1.267 2.963 1.00 94.19 86 LYS A CA 1
ATOM 641 C C . LYS A 1 86 ? -10.289 -2.533 2.718 1.00 94.19 86 LYS A C 1
ATOM 643 O O . LYS A 1 86 ? -10.170 -2.974 1.576 1.00 94.19 86 LYS A O 1
ATOM 648 N N . LEU A 1 87 ? -9.744 -3.122 3.772 1.00 91.69 87 LEU A N 1
ATOM 649 C CA . LEU A 1 87 ? -9.076 -4.419 3.741 1.00 91.69 87 LEU A CA 1
ATOM 650 C C . LEU A 1 87 ? -10.107 -5.538 3.536 1.00 91.69 87 LEU A C 1
ATOM 652 O O . LEU A 1 87 ? -11.287 -5.388 3.851 1.00 91.69 87 LEU A O 1
ATOM 656 N N . SER A 1 88 ? -9.702 -6.648 2.932 1.00 87.38 88 SER A N 1
ATOM 657 C CA . SER A 1 88 ? -10.579 -7.821 2.769 1.00 87.38 88 SER A CA 1
ATOM 658 C C . SER A 1 88 ? -10.840 -8.568 4.080 1.00 87.38 88 SER A C 1
ATOM 660 O O . SER A 1 88 ? -11.870 -9.231 4.191 1.00 87.38 88 SER A O 1
ATOM 662 N N . ASP A 1 89 ? -9.957 -8.417 5.068 1.00 86.50 89 ASP A N 1
ATOM 663 C CA . ASP A 1 89 ? -10.088 -8.938 6.429 1.00 86.50 89 ASP A CA 1
ATOM 664 C C . ASP A 1 89 ? -9.471 -7.953 7.438 1.00 86.50 89 ASP A C 1
ATOM 666 O O . ASP A 1 89 ? -8.812 -6.979 7.061 1.00 86.50 89 ASP A O 1
ATOM 670 N N . TYR A 1 90 ? -9.702 -8.193 8.724 1.00 88.62 90 TYR A N 1
ATOM 671 C CA . TYR A 1 90 ? -9.142 -7.398 9.804 1.00 88.62 90 TYR A CA 1
ATOM 672 C C . TYR A 1 90 ? -7.631 -7.610 9.948 1.00 88.62 90 TYR A C 1
ATOM 674 O O . TYR A 1 90 ? -7.147 -8.736 10.042 1.00 88.62 90 TYR A O 1
ATOM 682 N N . ALA A 1 91 ? -6.898 -6.505 10.058 1.00 89.56 91 ALA A N 1
ATOM 683 C CA . ALA A 1 91 ? -5.551 -6.488 10.607 1.00 89.56 91 ALA A CA 1
ATOM 684 C C . ALA A 1 91 ? -5.662 -6.451 12.134 1.00 89.56 91 ALA A C 1
ATOM 686 O O . ALA A 1 91 ? -6.154 -5.465 12.686 1.00 89.56 91 ALA A O 1
ATOM 687 N N . TYR A 1 92 ? -5.256 -7.517 12.815 1.00 89.38 92 TYR A N 1
ATOM 688 C CA . TYR A 1 92 ? -5.325 -7.592 14.272 1.00 89.38 92 TYR A CA 1
ATOM 689 C C . TYR A 1 92 ? -4.058 -7.039 14.902 1.00 89.38 92 TYR A C 1
ATOM 691 O O . TYR A 1 92 ? -2.952 -7.398 14.505 1.00 89.38 92 TYR A O 1
ATOM 699 N N . VAL A 1 93 ? -4.233 -6.168 15.889 1.00 90.00 93 VAL A N 1
ATOM 700 C CA . VAL A 1 93 ? -3.132 -5.427 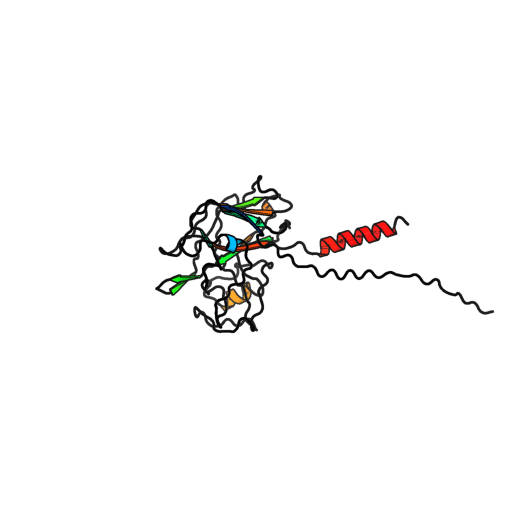16.495 1.00 90.00 93 VAL A CA 1
ATOM 701 C C . VAL A 1 93 ? -2.391 -6.314 17.493 1.00 90.00 93 VAL A C 1
ATOM 703 O O . VAL A 1 93 ? -2.985 -6.867 18.419 1.00 90.00 93 VAL A O 1
ATOM 706 N N . THR A 1 94 ? -1.080 -6.450 17.307 1.00 87.31 94 THR A N 1
ATOM 707 C CA . THR A 1 94 ? -0.186 -7.256 18.138 1.00 87.31 94 THR A CA 1
ATOM 708 C C . THR A 1 94 ? 1.021 -6.424 18.557 1.00 87.31 94 THR A C 1
ATOM 710 O O . THR A 1 94 ? 1.782 -5.932 17.734 1.00 87.31 94 THR A O 1
ATOM 713 N N . GLU A 1 95 ? 1.240 -6.299 19.865 1.00 83.94 95 GLU A N 1
ATOM 714 C CA . GLU A 1 95 ? 2.329 -5.480 20.404 1.00 83.94 95 GLU A CA 1
ATOM 715 C C . GLU A 1 95 ? 3.708 -5.875 19.842 1.00 83.94 95 GLU A C 1
ATOM 717 O O . GLU A 1 95 ? 4.127 -7.034 19.930 1.00 83.94 95 GLU A O 1
ATOM 722 N N . GLY A 1 96 ? 4.426 -4.887 19.295 1.00 80.12 96 GLY A N 1
ATOM 723 C CA . GLY A 1 96 ? 5.788 -5.045 18.781 1.00 80.12 96 GLY A CA 1
ATOM 724 C C . GLY A 1 96 ? 5.890 -5.789 17.447 1.00 80.12 96 GLY A C 1
ATOM 725 O O . GLY A 1 96 ? 6.990 -6.193 17.064 1.00 80.12 96 GLY A O 1
ATOM 726 N N . VAL A 1 97 ? 4.771 -5.988 16.751 1.00 86.62 97 VAL A N 1
ATOM 727 C CA . VAL A 1 97 ? 4.716 -6.572 15.408 1.00 86.62 97 VAL A CA 1
ATOM 728 C C . VAL A 1 97 ? 4.251 -5.496 14.434 1.00 86.62 97 VAL A C 1
ATOM 730 O O . VAL A 1 97 ? 3.501 -4.602 14.793 1.00 86.62 97 VAL A O 1
ATOM 733 N N . THR A 1 98 ? 4.725 -5.554 13.194 1.00 87.88 98 THR A N 1
ATOM 734 C CA . THR A 1 98 ? 4.219 -4.704 12.117 1.00 87.88 98 THR A CA 1
ATOM 735 C C . THR A 1 98 ? 3.174 -5.469 11.318 1.00 87.88 98 THR A C 1
ATOM 737 O O . THR A 1 98 ? 3.448 -6.542 10.780 1.00 87.88 98 THR A O 1
ATOM 740 N N . GLU A 1 99 ? 1.960 -4.935 11.251 1.00 89.31 99 GLU A N 1
ATOM 741 C CA . GLU A 1 99 ? 0.807 -5.664 10.724 1.00 89.31 99 GLU A CA 1
ATOM 742 C C . GLU A 1 99 ? 0.299 -5.108 9.405 1.00 89.31 99 GLU A C 1
ATOM 744 O O . GLU A 1 99 ? -0.295 -5.860 8.643 1.00 89.31 99 GLU A O 1
ATOM 749 N N . LEU A 1 100 ? 0.525 -3.824 9.116 1.00 92.38 100 LEU A N 1
ATOM 750 C CA . LEU A 1 100 ? 0.017 -3.165 7.911 1.00 92.38 100 LEU A CA 1
ATOM 751 C C . LEU A 1 100 ? 1.146 -2.883 6.919 1.00 92.38 100 LEU A C 1
ATOM 753 O O . LEU A 1 100 ? 2.039 -2.095 7.215 1.00 92.38 100 LEU A O 1
ATOM 757 N N . GLY A 1 101 ? 1.059 -3.463 5.725 1.00 92.56 101 GLY A N 1
ATOM 758 C CA . GLY A 1 101 ? 1.949 -3.216 4.595 1.00 92.56 101 GLY A CA 1
ATOM 759 C C . GLY A 1 101 ? 1.315 -2.305 3.538 1.00 92.56 101 GLY A C 1
ATOM 760 O O . GLY A 1 101 ? 0.198 -2.546 3.077 1.00 92.56 101 GLY A O 1
ATOM 761 N N . ILE A 1 102 ? 2.050 -1.278 3.106 1.00 93.38 102 ILE A N 1
ATOM 762 C CA . ILE A 1 102 ? 1.713 -0.426 1.955 1.00 93.38 102 ILE A CA 1
ATOM 763 C C . ILE A 1 102 ? 2.790 -0.587 0.885 1.00 93.38 102 ILE A C 1
ATOM 765 O O . ILE A 1 102 ? 3.954 -0.209 1.073 1.00 93.38 102 ILE A O 1
ATOM 769 N N . TYR A 1 103 ? 2.389 -1.117 -0.266 1.00 90.62 103 TYR A N 1
ATOM 770 C CA . TYR A 1 103 ? 3.286 -1.437 -1.367 1.00 90.62 103 TYR A CA 1
ATOM 771 C C . TYR A 1 103 ? 3.383 -0.301 -2.363 1.00 90.62 103 TYR A C 1
ATOM 773 O O . TYR A 1 103 ? 2.379 0.286 -2.771 1.00 90.62 103 TYR A O 1
ATOM 781 N N . THR A 1 104 ? 4.615 -0.016 -2.781 1.00 89.44 104 THR A N 1
ATOM 782 C CA . THR A 1 104 ? 4.894 1.088 -3.694 1.00 89.44 104 THR A CA 1
ATOM 783 C C . THR A 1 104 ? 5.875 0.707 -4.791 1.00 89.44 104 THR A C 1
ATOM 785 O O . THR A 1 104 ? 6.794 -0.086 -4.579 1.00 89.44 104 THR A O 1
ATOM 788 N N . ALA A 1 105 ? 5.722 1.312 -5.965 1.00 84.31 105 ALA A N 1
ATOM 789 C CA . ALA A 1 105 ? 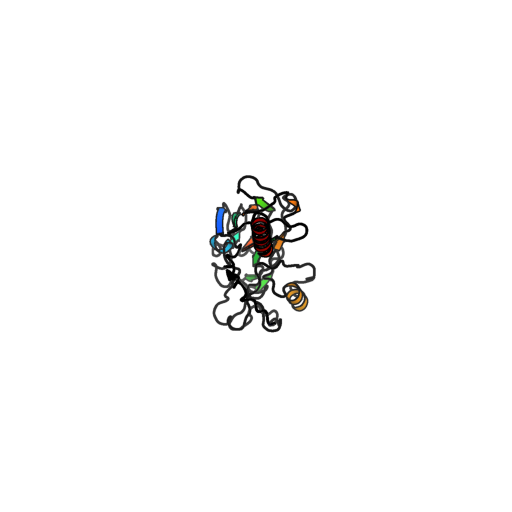6.691 1.227 -7.049 1.00 84.31 105 ALA A CA 1
ATOM 790 C C . ALA A 1 105 ? 7.655 2.400 -7.028 1.00 84.31 105 ALA A C 1
ATOM 792 O O . ALA A 1 105 ? 7.269 3.557 -7.143 1.00 84.31 105 ALA A O 1
ATOM 793 N N . GLN A 1 106 ? 8.950 2.106 -6.967 1.00 77.88 106 GLN A N 1
ATOM 794 C CA . GLN A 1 106 ? 9.968 3.151 -6.868 1.00 77.88 106 GLN A CA 1
ATOM 795 C C . GLN A 1 106 ? 10.588 3.514 -8.209 1.00 77.88 106 GLN A C 1
ATOM 797 O O . GLN A 1 106 ? 10.974 4.667 -8.406 1.00 77.88 106 GLN A O 1
ATOM 802 N N . MET A 1 107 ? 10.652 2.568 -9.146 1.00 73.06 107 MET A N 1
ATOM 803 C CA . MET A 1 107 ? 11.236 2.795 -10.461 1.00 73.06 107 MET A CA 1
ATOM 804 C C . MET A 1 107 ? 10.193 3.134 -11.515 1.00 73.06 107 MET A C 1
ATOM 806 O O . MET A 1 107 ? 9.162 2.485 -11.638 1.00 73.06 107 MET A O 1
ATOM 810 N N . MET A 1 108 ? 10.495 4.169 -12.293 1.00 65.56 108 MET A N 1
ATOM 811 C CA . MET A 1 108 ? 9.730 4.589 -13.463 1.00 65.56 108 MET A CA 1
ATOM 812 C C . MET A 1 108 ? 10.698 4.875 -14.603 1.00 65.56 108 MET A C 1
ATOM 814 O O . MET A 1 108 ? 11.739 5.497 -14.382 1.00 65.56 108 MET A O 1
ATOM 818 N N . ASN A 1 109 ? 10.350 4.444 -15.814 1.00 58.88 109 ASN A N 1
ATOM 819 C CA . ASN A 1 109 ? 11.167 4.692 -16.990 1.00 58.88 109 ASN A CA 1
ATOM 820 C C . ASN A 1 109 ? 10.856 6.100 -17.506 1.00 58.88 109 ASN A C 1
ATOM 822 O O . ASN A 1 109 ? 9.748 6.370 -17.966 1.00 58.88 109 ASN A O 1
ATOM 826 N N . LEU A 1 110 ? 11.826 7.004 -17.402 1.00 53.81 110 LEU A N 1
ATOM 827 C CA . LEU A 1 110 ? 11.813 8.280 -18.109 1.00 53.81 110 LEU A CA 1
ATOM 828 C C . LEU A 1 110 ? 12.678 8.148 -19.364 1.00 53.81 110 LEU A C 1
ATOM 830 O O . LEU A 1 110 ? 13.564 7.300 -19.423 1.00 53.81 110 LEU A O 1
ATOM 834 N N . SER A 1 111 ? 12.517 9.047 -20.335 1.00 47.38 111 SER A N 1
ATOM 835 C CA . SER A 1 111 ? 13.319 9.077 -21.573 1.00 47.38 111 SER A CA 1
ATOM 836 C C . SER A 1 111 ? 14.847 9.046 -21.350 1.00 47.38 111 SER A C 1
ATOM 838 O O . SER A 1 111 ? 15.587 8.691 -22.260 1.00 47.38 111 SER A O 1
ATOM 840 N N . ASN A 1 112 ? 15.317 9.376 -20.137 1.00 46.97 112 ASN A N 1
ATOM 841 C CA . ASN A 1 112 ? 16.729 9.404 -19.735 1.00 46.97 112 ASN A CA 1
ATOM 842 C C . ASN A 1 112 ? 17.144 8.253 -18.789 1.00 46.97 112 ASN A C 1
ATOM 844 O O . ASN A 1 112 ? 18.320 8.130 -18.442 1.00 46.97 112 ASN A O 1
ATOM 848 N N . GLY A 1 113 ? 16.212 7.385 -18.382 1.00 48.62 113 GLY A N 1
ATOM 849 C CA . GLY A 1 113 ? 16.474 6.190 -17.584 1.00 48.62 113 GLY A CA 1
ATOM 850 C C . GLY A 1 113 ? 15.502 5.936 -16.436 1.00 48.62 113 GLY A C 1
ATOM 851 O O . GLY A 1 113 ? 14.560 6.695 -16.218 1.00 48.62 113 GLY A O 1
ATOM 852 N N . ALA A 1 114 ? 15.736 4.829 -15.724 1.00 57.31 114 ALA A N 1
ATOM 853 C CA . ALA A 1 114 ? 14.964 4.433 -14.553 1.00 57.31 114 ALA A CA 1
ATOM 854 C C . ALA A 1 114 ? 15.590 5.011 -13.274 1.00 57.31 114 ALA A C 1
ATOM 856 O O . ALA A 1 114 ? 16.804 4.910 -13.082 1.00 57.31 114 ALA A O 1
ATOM 857 N N . TYR A 1 115 ? 14.767 5.620 -12.419 1.00 62.62 115 TYR A N 1
ATOM 858 C CA . TYR A 1 115 ? 15.194 6.263 -11.174 1.00 62.62 115 TYR A CA 1
ATOM 859 C C . TYR A 1 115 ? 14.332 5.783 -10.009 1.00 62.62 115 TYR A C 1
ATOM 861 O O . TYR A 1 115 ? 13.111 5.720 -10.150 1.00 62.62 115 TYR A O 1
ATOM 869 N N . ILE A 1 116 ? 14.965 5.495 -8.868 1.00 72.06 116 ILE A N 1
ATOM 870 C CA . ILE A 1 116 ? 14.283 5.261 -7.588 1.00 72.06 116 ILE A CA 1
ATOM 871 C C . ILE A 1 116 ? 13.779 6.603 -7.072 1.00 72.06 116 ILE A C 1
ATOM 873 O O . ILE A 1 116 ? 14.566 7.539 -6.916 1.00 72.06 116 ILE A O 1
ATOM 877 N N . ASN A 1 117 ? 12.483 6.699 -6.794 1.00 73.94 117 ASN A N 1
ATOM 878 C CA . ASN A 1 117 ? 11.923 7.882 -6.163 1.00 73.94 117 ASN A CA 1
ATOM 879 C C . ASN A 1 117 ? 12.020 7.805 -4.638 1.00 73.94 117 ASN A C 1
ATOM 881 O O . ASN A 1 117 ? 11.065 7.451 -3.967 1.00 73.94 117 ASN A O 1
ATOM 885 N N . GLY A 1 118 ? 13.156 8.208 -4.079 1.00 75.25 118 GLY A N 1
ATOM 886 C CA . GLY A 1 118 ? 13.350 8.248 -2.627 1.00 75.25 118 GLY A CA 1
ATOM 887 C C . GLY A 1 118 ? 12.601 9.372 -1.901 1.00 75.25 118 GLY A C 1
ATOM 888 O O . GLY A 1 118 ? 13.048 9.781 -0.832 1.00 75.25 118 GLY A O 1
ATOM 889 N N . ASN A 1 119 ? 11.524 9.927 -2.454 1.00 87.44 119 ASN A N 1
ATOM 890 C CA . ASN A 1 119 ? 10.758 10.972 -1.784 1.00 87.44 119 ASN A CA 1
ATOM 891 C C . ASN A 1 119 ? 9.278 10.921 -2.171 1.00 87.44 119 ASN A C 1
ATOM 893 O O . ASN A 1 119 ? 8.786 11.764 -2.924 1.00 87.44 119 ASN A O 1
ATOM 897 N N . MET A 1 120 ? 8.586 9.912 -1.649 1.00 92.06 120 MET A N 1
ATOM 898 C CA . MET A 1 120 ? 7.132 9.773 -1.670 1.00 92.06 120 MET A CA 1
ATOM 899 C C . MET A 1 120 ? 6.625 9.488 -0.263 1.00 92.06 120 MET A C 1
ATOM 901 O O . MET A 1 120 ? 7.357 8.948 0.564 1.00 92.06 120 MET A O 1
ATOM 905 N N . GLY A 1 121 ? 5.374 9.834 0.007 1.00 95.38 121 GLY A N 1
ATOM 906 C CA . GLY A 1 121 ? 4.789 9.602 1.315 1.00 95.38 121 GLY A CA 1
ATOM 907 C C . GLY A 1 121 ? 3.357 10.084 1.430 1.00 95.38 121 GLY A C 1
ATOM 908 O O . GLY A 1 121 ? 2.768 10.600 0.477 1.00 95.38 121 GLY A O 1
ATOM 909 N N . ALA A 1 122 ? 2.799 9.860 2.610 1.00 97.69 122 ALA A N 1
ATOM 910 C CA . ALA A 1 122 ? 1.450 10.259 2.981 1.00 97.69 122 ALA A CA 1
ATOM 911 C C . ALA A 1 122 ? 1.317 10.261 4.508 1.00 97.69 122 ALA A C 1
ATOM 913 O O . ALA A 1 122 ? 2.047 9.549 5.203 1.00 97.69 122 ALA A O 1
ATOM 914 N N . SER A 1 123 ? 0.352 11.012 5.021 1.00 98.25 123 SER A N 1
ATOM 915 C CA . SER A 1 123 ? -0.175 10.807 6.371 1.00 98.25 123 SER A CA 1
ATOM 916 C C . SER A 1 123 ? -1.112 9.601 6.344 1.00 98.25 123 SER A C 1
ATOM 918 O O . SER A 1 123 ? -1.934 9.469 5.432 1.00 98.25 123 SER A O 1
ATOM 920 N N . ILE A 1 124 ? -0.978 8.700 7.319 1.00 98.31 124 ILE A N 1
ATOM 921 C CA . ILE A 1 124 ? -1.727 7.438 7.355 1.00 98.31 124 ILE A CA 1
ATOM 922 C C . ILE A 1 124 ? -2.675 7.443 8.544 1.00 98.31 124 ILE A C 1
ATOM 924 O O . ILE A 1 124 ? -2.273 7.702 9.678 1.00 98.31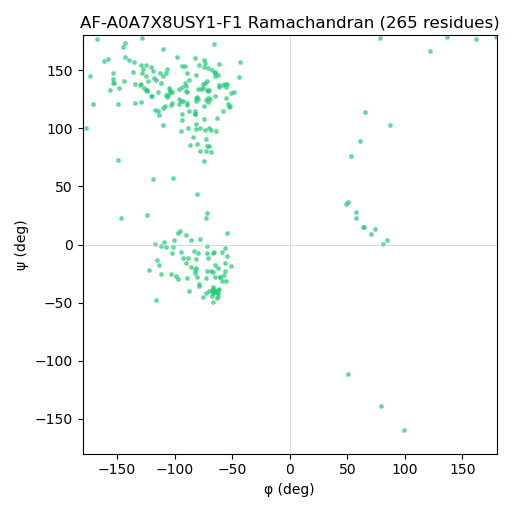 124 ILE A O 1
ATOM 928 N N . TYR A 1 125 ? -3.927 7.094 8.281 1.00 98.44 125 TYR A N 1
ATOM 929 C CA . TYR A 1 125 ? -4.955 6.904 9.289 1.00 98.44 125 TYR A CA 1
ATOM 930 C C . TYR A 1 125 ? -5.563 5.517 9.146 1.00 98.44 125 TYR A C 1
ATOM 932 O O . TYR A 1 125 ? -5.751 5.019 8.035 1.00 98.44 125 TYR A O 1
ATOM 940 N N . VAL A 1 126 ? -5.916 4.915 10.272 1.00 97.81 126 VAL A N 1
ATOM 941 C CA . VAL A 1 126 ? -6.542 3.595 10.336 1.00 97.81 126 VAL A CA 1
ATOM 942 C C . VAL A 1 126 ? -7.853 3.652 11.107 1.00 97.81 126 VAL A C 1
ATOM 944 O O . VAL A 1 126 ? -8.065 4.547 11.927 1.00 97.81 126 VAL A O 1
ATOM 947 N N . SER A 1 127 ? -8.754 2.716 10.813 1.00 98.06 127 SER A N 1
ATOM 948 C CA . SER A 1 127 ? -10.063 2.630 11.462 1.00 98.06 127 SER A CA 1
ATOM 949 C C . SER A 1 127 ? -10.613 1.200 11.461 1.00 98.06 127 SER A C 1
ATOM 951 O O . SER A 1 127 ? -10.381 0.440 10.518 1.00 98.06 127 SER A O 1
ATOM 953 N N . ASP A 1 128 ? -11.374 0.838 12.497 1.00 96.88 128 ASP A N 1
ATOM 954 C CA . ASP A 1 128 ? -12.181 -0.396 12.558 1.00 96.88 128 ASP A CA 1
ATOM 955 C C . ASP A 1 128 ? -13.492 -0.255 11.757 1.00 96.88 128 ASP A C 1
ATOM 957 O O . ASP A 1 128 ? -13.945 -1.209 11.124 1.00 96.88 128 ASP A O 1
ATOM 961 N N . ASN A 1 129 ? -14.088 0.945 11.734 1.00 96.38 129 ASN A N 1
ATOM 962 C CA . ASN A 1 129 ? -15.439 1.188 11.206 1.00 96.38 129 ASN A CA 1
ATOM 963 C C . ASN A 1 129 ? -15.498 2.103 9.968 1.00 96.38 129 ASN A C 1
ATOM 965 O O . ASN A 1 129 ? -16.5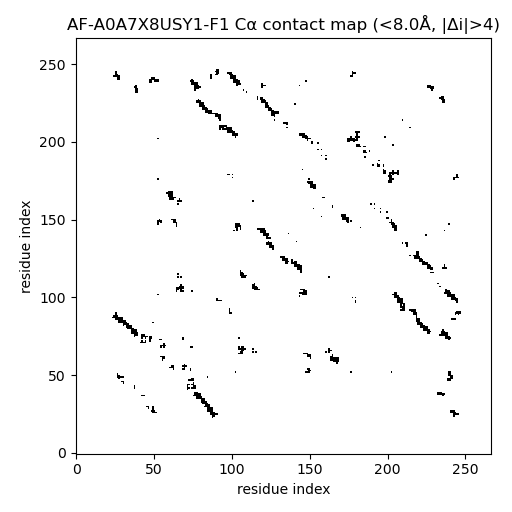29 2.144 9.302 1.00 96.38 129 ASN A O 1
ATOM 969 N N . GLY A 1 130 ? -14.411 2.804 9.635 1.00 96.69 130 GLY A N 1
ATOM 970 C CA . GLY A 1 130 ? -14.351 3.762 8.525 1.00 96.69 130 GLY A CA 1
ATOM 971 C C . GLY A 1 130 ? -14.855 5.168 8.882 1.00 96.69 130 GLY A C 1
ATOM 972 O O . GLY A 1 130 ? -14.877 6.050 8.023 1.00 96.69 130 GLY A O 1
ATOM 973 N N . GLU A 1 131 ? -15.217 5.407 10.142 1.00 95.81 131 GLU A N 1
ATOM 974 C CA . GLU A 1 131 ? -15.745 6.681 10.645 1.00 95.81 131 GLU A CA 1
ATOM 975 C C . GLU A 1 131 ? -14.800 7.308 11.673 1.00 95.81 131 GLU A C 1
ATOM 977 O O . GLU A 1 131 ? -14.441 8.480 11.540 1.00 95.81 131 GLU A O 1
ATOM 982 N N . ASP A 1 132 ? -14.335 6.515 12.640 1.00 97.56 132 ASP A N 1
ATOM 983 C CA . ASP A 1 132 ? -13.417 6.938 13.694 1.00 97.56 132 ASP A CA 1
ATOM 984 C C . ASP A 1 132 ? -11.977 6.649 13.273 1.00 97.56 132 ASP A C 1
ATOM 986 O O . ASP A 1 132 ? -11.572 5.493 13.133 1.00 97.56 132 ASP A O 1
ATOM 990 N N . TRP A 1 133 ? -11.205 7.708 13.040 1.00 98.19 133 TRP A N 1
ATOM 991 C CA . TRP A 1 133 ? -9.868 7.611 12.458 1.00 98.19 133 TRP A CA 1
ATOM 992 C C . TRP A 1 133 ? -8.786 7.860 13.498 1.00 98.19 133 TRP A C 1
ATOM 994 O O . TRP A 1 133 ? -8.762 8.911 14.140 1.00 98.19 133 TRP A O 1
ATOM 1004 N N . VAL A 1 134 ? -7.846 6.923 13.599 1.00 98.31 134 VAL A N 1
ATOM 1005 C CA . VAL A 1 134 ? -6.636 7.061 14.412 1.00 98.31 134 VAL A CA 1
ATOM 1006 C C . VAL A 1 134 ? -5.449 7.290 13.492 1.00 98.31 134 VAL A C 1
ATOM 1008 O O . VAL A 1 134 ? -5.247 6.555 12.527 1.00 98.31 134 VAL A O 1
ATOM 1011 N N . ALA A 1 135 ? -4.673 8.330 13.777 1.00 97.88 135 ALA A N 1
ATOM 1012 C CA . ALA A 1 135 ? -3.493 8.659 12.998 1.00 97.88 135 ALA A CA 1
ATOM 1013 C C . ALA A 1 135 ? -2.311 7.764 13.393 1.00 97.88 135 ALA A C 1
ATOM 1015 O O . ALA A 1 135 ? -2.003 7.626 14.578 1.00 97.88 135 ALA A O 1
ATOM 1016 N N . LEU A 1 136 ? -1.607 7.216 12.406 1.00 96.81 136 LEU A N 1
ATOM 1017 C CA . LEU A 1 136 ? -0.271 6.663 12.614 1.00 96.81 136 LEU A CA 1
ATOM 1018 C C . LEU A 1 136 ? 0.745 7.808 12.667 1.00 96.81 136 LEU A C 1
ATOM 1020 O O . LEU A 1 136 ? 0.507 8.880 12.112 1.00 96.81 136 LEU A O 1
ATOM 1024 N N . ASN A 1 137 ? 1.877 7.591 13.343 1.00 95.62 137 ASN A N 1
ATOM 1025 C CA . ASN A 1 137 ? 2.964 8.576 13.441 1.00 95.62 137 ASN A CA 1
ATOM 1026 C C . ASN A 1 137 ? 2.488 9.984 13.880 1.00 95.62 137 ASN A C 1
ATOM 1028 O O . ASN A 1 137 ? 2.965 11.003 13.390 1.00 95.62 137 ASN A O 1
ATOM 1032 N N . ASN A 1 138 ? 1.503 10.051 14.783 1.00 94.62 138 ASN A N 1
ATOM 1033 C CA . ASN A 1 138 ? 0.877 11.299 15.246 1.00 94.62 138 ASN A CA 1
ATOM 1034 C C . ASN A 1 138 ? 0.258 12.169 14.130 1.00 94.62 138 ASN A C 1
ATOM 1036 O O . ASN A 1 138 ? 0.079 13.369 14.318 1.00 94.62 138 ASN A O 1
ATOM 1040 N N . GLY A 1 139 ? -0.081 11.576 12.981 1.00 94.62 139 GLY A N 1
ATOM 1041 C CA . GLY A 1 139 ? -0.627 12.285 11.819 1.00 94.62 139 GLY A CA 1
ATOM 1042 C C . GLY A 1 139 ? 0.423 12.971 10.954 1.00 94.62 139 GLY A C 1
ATOM 1043 O O . GLY A 1 139 ? 0.062 13.571 9.948 1.00 94.62 139 GLY A O 1
ATOM 1044 N N . GLU A 1 140 ? 1.703 12.860 11.306 1.00 96.69 140 GLU A N 1
ATOM 1045 C CA . GLU A 1 140 ? 2.789 13.341 10.463 1.00 96.69 140 GLU A CA 1
ATOM 1046 C C . GLU A 1 140 ? 3.004 12.388 9.290 1.00 96.69 140 GLU A C 1
ATOM 1048 O O . GLU A 1 140 ? 3.026 11.159 9.451 1.00 96.69 140 GLU A O 1
ATOM 1053 N N . ALA A 1 141 ? 3.218 12.964 8.109 1.00 95.56 141 ALA A N 1
ATOM 1054 C CA . ALA A 1 141 ? 3.434 12.189 6.904 1.00 95.56 141 ALA A CA 1
ATOM 1055 C C . ALA A 1 141 ? 4.690 11.314 7.028 1.00 95.56 141 ALA A C 1
ATOM 1057 O O . ALA A 1 141 ? 5.750 11.754 7.483 1.00 95.56 141 ALA A O 1
ATOM 1058 N N . VAL A 1 142 ? 4.568 10.060 6.602 1.00 95.50 142 VAL A N 1
ATOM 1059 C CA . VAL A 1 142 ? 5.661 9.088 6.608 1.00 95.50 142 VAL A CA 1
ATOM 1060 C C . VAL A 1 142 ? 6.158 8.845 5.198 1.00 95.50 142 VAL A C 1
ATOM 1062 O O . VAL A 1 142 ? 5.416 8.929 4.218 1.00 95.50 142 VAL A O 1
ATOM 1065 N N . SER A 1 143 ? 7.435 8.498 5.113 1.00 93.50 143 SER A N 1
ATOM 1066 C CA . SER A 1 143 ? 8.057 8.098 3.864 1.00 93.50 143 SER A CA 1
ATOM 1067 C C . SER A 1 143 ? 7.554 6.724 3.413 1.00 93.50 143 SER A C 1
ATOM 1069 O O . SER A 1 143 ? 7.545 5.774 4.193 1.00 93.50 143 SER A O 1
ATOM 1071 N N . LEU A 1 144 ? 7.170 6.621 2.141 1.00 93.38 144 LEU A N 1
ATOM 1072 C CA . LEU A 1 144 ? 6.703 5.404 1.475 1.00 93.38 144 LEU A CA 1
ATOM 1073 C C . LEU A 1 144 ? 7.640 5.048 0.313 1.00 93.38 144 LEU A C 1
ATOM 1075 O O . LEU A 1 144 ? 7.246 4.960 -0.852 1.00 93.38 144 LEU A O 1
ATOM 1079 N N . ASN A 1 145 ? 8.921 4.896 0.642 1.00 88.62 145 ASN A N 1
ATOM 1080 C CA . ASN A 1 145 ? 10.007 4.737 -0.326 1.00 88.62 145 ASN A CA 1
ATOM 1081 C C . ASN A 1 145 ? 10.474 3.295 -0.505 1.00 88.62 145 ASN A C 1
ATOM 1083 O O . ASN A 1 145 ? 11.379 3.045 -1.303 1.00 88.62 145 ASN A O 1
ATOM 1087 N N . THR A 1 146 ? 9.908 2.350 0.240 1.00 89.19 146 THR A N 1
ATOM 1088 C CA . THR A 1 146 ? 10.302 0.954 0.118 1.00 89.19 146 THR A CA 1
ATOM 1089 C C . THR A 1 146 ? 9.580 0.308 -1.067 1.00 89.19 146 THR A C 1
ATOM 1091 O O . THR A 1 146 ? 8.349 0.194 -1.040 1.00 89.19 146 THR A O 1
ATOM 1094 N N . PRO A 1 147 ? 10.314 -0.112 -2.116 1.00 86.25 147 PRO A N 1
ATOM 1095 C CA . PRO A 1 147 ? 9.728 -0.778 -3.263 1.00 86.25 147 PRO A CA 1
ATOM 1096 C C . PRO A 1 147 ? 9.048 -2.083 -2.869 1.00 86.25 147 PRO A C 1
ATOM 1098 O O . PRO A 1 147 ? 9.386 -2.709 -1.869 1.00 86.25 147 PRO A O 1
ATOM 1101 N N . SER A 1 148 ? 8.087 -2.491 -3.682 1.00 85.69 148 SER A N 1
ATOM 1102 C CA . SER A 1 148 ? 7.558 -3.845 -3.665 1.00 85.69 148 SER A CA 1
ATOM 1103 C C . SER A 1 148 ? 8.278 -4.749 -4.675 1.00 85.69 148 SER A C 1
ATOM 1105 O O . SER A 1 148 ? 8.805 -4.278 -5.694 1.00 85.69 148 SER A O 1
ATOM 1107 N N . LEU A 1 149 ? 8.276 -6.049 -4.387 1.00 81.38 149 LEU A N 1
ATOM 1108 C CA . LEU A 1 149 ? 8.835 -7.134 -5.186 1.00 81.38 149 LEU A CA 1
ATOM 1109 C C . LEU A 1 149 ? 7.819 -8.270 -5.239 1.00 81.38 149 LEU A C 1
ATOM 1111 O O . LEU A 1 149 ? 7.453 -8.782 -4.192 1.00 81.38 149 LEU A O 1
ATOM 1115 N N . GLY A 1 150 ? 7.382 -8.674 -6.431 1.00 77.75 150 GLY A N 1
ATOM 1116 C CA . GLY A 1 150 ? 6.422 -9.778 -6.577 1.00 77.75 150 GLY A CA 1
ATOM 1117 C C . GLY A 1 150 ? 7.056 -11.171 -6.622 1.00 77.75 150 GLY A C 1
ATOM 1118 O O . GLY A 1 150 ? 6.369 -12.163 -6.401 1.00 77.75 150 GLY A O 1
ATOM 1119 N N . TYR A 1 151 ? 8.354 -11.260 -6.929 1.00 76.94 151 TYR A N 1
ATOM 1120 C CA . TYR A 1 151 ? 9.026 -12.531 -7.190 1.00 76.94 151 TYR A CA 1
ATOM 1121 C C . TYR A 1 151 ? 10.461 -12.548 -6.664 1.00 76.94 151 TYR A C 1
ATOM 1123 O O . TYR A 1 151 ? 11.200 -11.571 -6.788 1.00 76.94 151 TYR A O 1
ATOM 1131 N N . GLN A 1 152 ? 10.859 -13.689 -6.115 1.00 74.62 152 GLN A N 1
ATOM 1132 C CA . GLN A 1 152 ? 12.218 -14.014 -5.713 1.00 74.62 152 GLN A CA 1
ATOM 1133 C C . GLN A 1 152 ? 12.972 -14.684 -6.860 1.00 74.62 152 GLN A C 1
ATOM 1135 O O . GLN A 1 152 ? 12.395 -15.365 -7.710 1.00 74.62 152 GLN A O 1
ATOM 1140 N N . PHE A 1 153 ? 14.294 -14.535 -6.848 1.00 66.06 153 PHE A N 1
ATOM 1141 C CA . PHE A 1 153 ? 15.164 -15.240 -7.780 1.00 66.06 153 PHE A CA 1
ATOM 1142 C C . PHE A 1 153 ? 15.616 -16.575 -7.191 1.00 66.06 153 PHE A C 1
ATOM 1144 O O . PHE A 1 153 ? 16.033 -16.611 -6.027 1.00 66.06 153 PHE A O 1
ATOM 1151 N N . PRO A 1 154 ? 15.659 -17.649 -7.999 1.00 61.41 154 PRO A N 1
ATOM 1152 C CA . PRO A 1 154 ? 16.281 -18.899 -7.597 1.00 61.41 154 PRO A CA 1
ATOM 1153 C C . PRO A 1 154 ? 17.692 -18.656 -7.071 1.00 61.41 154 PRO A C 1
ATOM 1155 O O . PRO A 1 154 ? 18.513 -17.998 -7.715 1.00 61.41 154 PRO A O 1
ATOM 1158 N N . ASN A 1 155 ? 17.988 -19.218 -5.901 1.00 62.38 155 ASN A N 1
ATOM 1159 C CA . ASN A 1 155 ? 19.278 -19.088 -5.214 1.00 62.38 155 ASN A CA 1
ATOM 1160 C C . ASN A 1 155 ? 19.638 -17.663 -4.758 1.00 62.38 155 ASN A C 1
ATOM 1162 O O . ASN A 1 155 ? 20.799 -17.416 -4.434 1.00 62.38 155 ASN A O 1
ATOM 1166 N N . ASN A 1 156 ? 18.673 -16.737 -4.720 1.00 57.00 156 ASN A N 1
ATOM 1167 C CA . ASN A 1 156 ? 18.877 -15.355 -4.286 1.00 57.00 156 ASN A CA 1
ATOM 1168 C C . ASN A 1 156 ? 19.962 -14.612 -5.094 1.00 57.00 156 ASN A C 1
ATOM 1170 O O . ASN A 1 156 ? 20.642 -13.727 -4.580 1.00 57.00 156 ASN A O 1
ATOM 1174 N N . ILE A 1 157 ? 20.175 -14.997 -6.358 1.00 60.84 157 ILE A N 1
ATOM 1175 C CA . ILE A 1 157 ? 21.121 -14.317 -7.246 1.00 60.84 157 ILE A CA 1
ATOM 1176 C C . ILE A 1 157 ? 20.336 -13.283 -8.032 1.00 60.84 157 ILE A C 1
ATOM 1178 O O . ILE A 1 157 ? 19.594 -13.632 -8.951 1.00 60.84 157 ILE A O 1
ATOM 1182 N N . LEU A 1 158 ? 20.529 -12.006 -7.699 1.00 62.03 158 LEU A N 1
ATOM 1183 C CA . LEU A 1 158 ? 20.011 -10.963 -8.561 1.00 62.03 158 LEU A CA 1
ATOM 1184 C C . LEU A 1 158 ? 20.801 -10.958 -9.873 1.00 62.03 158 LEU A C 1
ATOM 1186 O O . LEU A 1 158 ? 22.027 -10.795 -9.853 1.00 62.03 158 LEU A O 1
ATOM 1190 N N . PRO A 1 159 ? 20.134 -11.060 -11.026 1.00 53.72 159 PRO A N 1
ATOM 1191 C CA . PRO A 1 159 ? 20.645 -10.454 -12.254 1.00 53.72 159 PRO A CA 1
ATOM 1192 C C . PRO A 1 159 ? 21.158 -9.033 -11.975 1.00 53.72 159 PRO A C 1
ATOM 1194 O O . PRO A 1 159 ? 20.607 -8.308 -11.149 1.00 53.72 159 PRO A O 1
ATOM 1197 N N . SER A 1 160 ? 22.234 -8.634 -12.653 1.00 51.66 160 SER A N 1
ATOM 1198 C CA . SER A 1 160 ? 22.846 -7.308 -12.503 1.00 51.66 160 SER A CA 1
ATOM 1199 C C . SER A 1 160 ? 21.809 -6.175 -12.454 1.00 51.66 160 SER A C 1
ATOM 1201 O O . SER A 1 160 ? 20.739 -6.308 -13.041 1.00 51.66 160 SER A O 1
ATOM 1203 N N . SER A 1 161 ? 22.159 -5.022 -11.871 1.00 51.84 161 SER A N 1
ATOM 1204 C CA . SER A 1 161 ? 21.347 -3.783 -11.799 1.00 51.84 161 SER A CA 1
ATOM 1205 C C . SER A 1 161 ? 20.839 -3.220 -13.146 1.00 51.84 161 SER A C 1
ATOM 1207 O O . SER A 1 161 ? 20.319 -2.104 -13.220 1.00 51.84 161 SER A O 1
ATOM 1209 N N . SER A 1 162 ? 20.992 -3.973 -14.236 1.00 50.53 162 SER A N 1
ATOM 1210 C CA . SER A 1 162 ? 20.282 -3.798 -15.488 1.00 50.53 162 SER A CA 1
ATOM 1211 C C . SER A 1 162 ? 18.778 -3.656 -15.255 1.00 50.53 162 SER A C 1
ATOM 1213 O O . SER A 1 162 ? 18.141 -4.463 -14.586 1.00 50.53 162 SER A O 1
ATOM 1215 N N . ARG A 1 163 ? 18.217 -2.619 -15.881 1.00 52.00 163 ARG A N 1
ATOM 1216 C CA . ARG A 1 163 ? 16.819 -2.159 -15.789 1.00 52.00 163 ARG A CA 1
ATOM 1217 C C . ARG A 1 163 ? 15.771 -3.207 -16.195 1.00 52.00 163 ARG A C 1
ATOM 1219 O O . ARG A 1 163 ? 14.580 -2.942 -16.063 1.00 52.00 163 ARG A O 1
ATOM 1226 N N . TYR A 1 164 ? 16.221 -4.354 -16.702 1.00 53.41 164 TYR A N 1
ATOM 1227 C CA . TYR A 1 164 ? 15.437 -5.492 -17.155 1.00 53.41 164 TYR A CA 1
ATOM 1228 C C . TYR A 1 164 ? 16.262 -6.743 -16.924 1.00 53.41 164 TYR A C 1
ATOM 1230 O O . TYR A 1 164 ? 17.349 -6.876 -17.486 1.00 53.41 164 TYR A O 1
ATOM 1238 N N . THR A 1 165 ? 15.732 -7.662 -16.131 1.00 54.34 165 THR A N 1
ATOM 1239 C CA . THR A 1 165 ? 16.280 -9.012 -16.115 1.00 54.34 165 THR A CA 1
ATOM 1240 C C . THR A 1 165 ? 15.452 -9.855 -17.032 1.00 54.34 165 THR A C 1
ATOM 1242 O O . THR A 1 165 ? 14.248 -9.929 -16.830 1.00 54.34 165 THR A O 1
ATOM 1245 N N . ALA A 1 166 ? 16.090 -10.515 -17.992 1.00 54.62 166 ALA A N 1
ATOM 1246 C CA . ALA A 1 166 ? 15.420 -11.548 -18.754 1.00 54.62 166 ALA A CA 1
ATOM 1247 C C . ALA A 1 166 ? 15.404 -12.879 -17.970 1.00 54.62 16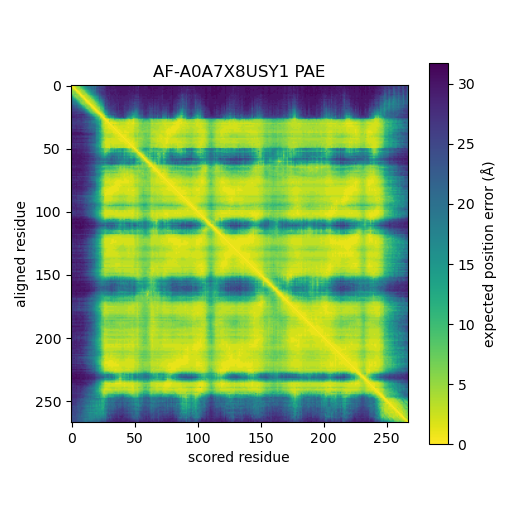6 ALA A C 1
ATOM 1249 O O . ALA A 1 166 ? 16.453 -13.362 -17.552 1.00 54.62 166 ALA A O 1
ATOM 1250 N N . GLY A 1 167 ? 14.223 -13.460 -17.784 1.00 61.50 167 GLY A N 1
ATOM 1251 C CA . GLY A 1 167 ? 13.947 -14.775 -17.214 1.00 61.50 167 GLY A CA 1
ATOM 1252 C C . GLY A 1 167 ? 12.450 -15.094 -17.346 1.00 61.50 167 GLY A C 1
ATOM 1253 O O . GLY A 1 167 ? 11.624 -14.176 -17.314 1.00 61.50 167 GLY A O 1
ATOM 1254 N N . PRO A 1 168 ? 12.056 -16.356 -17.569 1.00 63.69 168 PRO A N 1
ATOM 1255 C CA . PRO A 1 168 ? 10.643 -16.710 -17.596 1.00 63.69 168 PRO A CA 1
ATOM 1256 C C . PRO A 1 168 ? 10.062 -16.650 -16.173 1.00 63.69 168 PRO A C 1
ATOM 1258 O O . PRO A 1 168 ? 10.702 -17.080 -15.219 1.00 63.69 168 PRO A O 1
ATOM 1261 N N . LEU A 1 169 ? 8.828 -16.150 -16.029 1.00 66.06 169 LEU A N 1
ATOM 1262 C CA . LEU A 1 169 ? 8.127 -16.105 -14.733 1.00 66.06 169 LEU A CA 1
ATOM 1263 C C . LEU A 1 169 ? 7.991 -17.490 -14.081 1.00 66.06 169 LEU A C 1
ATOM 1265 O O . LEU A 1 169 ? 7.900 -17.583 -12.865 1.00 66.06 169 LEU A O 1
ATOM 1269 N N . SER A 1 170 ? 7.996 -18.561 -14.884 1.00 69.12 170 SER A N 1
ATOM 1270 C CA . SER A 1 170 ? 7.955 -19.949 -14.406 1.00 69.12 170 SER A CA 1
ATOM 1271 C C . SER A 1 170 ? 9.156 -20.353 -13.560 1.00 69.12 170 SER A C 1
ATOM 1273 O O . SER A 1 170 ? 9.073 -21.346 -12.845 1.00 69.12 170 SER A O 1
ATOM 1275 N N . ASP A 1 171 ? 10.264 -19.624 -13.677 1.00 70.50 171 ASP A N 1
ATOM 1276 C CA . ASP A 1 171 ? 11.509 -19.932 -12.980 1.00 70.50 171 ASP A CA 1
ATOM 1277 C C . ASP A 1 171 ? 11.640 -19.111 -11.693 1.00 70.50 171 ASP A C 1
ATOM 1279 O O . ASP A 1 171 ? 12.715 -19.075 -11.111 1.00 70.50 171 ASP A O 1
ATOM 1283 N N . LEU A 1 172 ? 10.588 -18.414 -11.261 1.00 73.69 172 LEU A N 1
ATOM 1284 C CA . LEU A 1 172 ? 10.613 -17.557 -10.084 1.00 73.69 172 LEU A CA 1
ATOM 1285 C C . LEU A 1 172 ? 9.633 -18.046 -9.034 1.00 73.69 172 LEU A C 1
ATOM 1287 O O . LEU A 1 172 ? 8.513 -18.448 -9.352 1.00 73.69 172 LEU A O 1
ATOM 1291 N N . ASP A 1 173 ? 10.034 -17.909 -7.778 1.00 77.56 173 ASP A N 1
ATOM 1292 C CA . ASP A 1 173 ? 9.146 -18.146 -6.650 1.00 77.56 173 ASP A CA 1
ATOM 1293 C C . ASP A 1 173 ? 8.441 -16.831 -6.280 1.00 77.56 173 ASP A C 1
ATOM 1295 O O . ASP A 1 173 ? 9.091 -15.783 -6.248 1.00 77.56 173 ASP A O 1
ATOM 1299 N N . PRO A 1 174 ? 7.126 -16.826 -6.010 1.00 79.62 174 PRO A N 1
ATOM 1300 C CA . PRO A 1 174 ? 6.450 -15.629 -5.523 1.00 79.62 174 PRO A CA 1
ATOM 1301 C C . PRO A 1 174 ? 7.021 -15.199 -4.163 1.00 79.62 174 PRO A C 1
ATOM 1303 O O . PRO A 1 174 ? 7.411 -16.027 -3.335 1.00 79.62 174 PRO A O 1
ATOM 1306 N N . THR A 1 175 ? 7.078 -13.893 -3.922 1.00 82.88 175 THR A N 1
ATOM 1307 C CA . THR A 1 175 ? 7.362 -13.354 -2.585 1.00 82.88 175 THR A CA 1
ATOM 1308 C C . THR A 1 175 ? 6.161 -13.515 -1.654 1.00 82.88 175 THR A C 1
ATOM 1310 O O . THR A 1 175 ? 5.009 -13.593 -2.080 1.00 82.88 175 THR A O 1
ATOM 1313 N N . ASP A 1 176 ? 6.429 -13.538 -0.352 1.00 86.00 176 ASP A N 1
ATOM 1314 C CA . ASP A 1 176 ? 5.415 -13.480 0.688 1.00 86.00 176 ASP A CA 1
ATOM 1315 C C . ASP A 1 176 ? 4.979 -12.025 0.917 1.00 86.00 176 ASP A C 1
ATOM 1317 O O . ASP A 1 176 ? 5.667 -11.221 1.554 1.00 86.00 176 ASP A O 1
ATOM 1321 N N . GLN A 1 177 ? 3.802 -11.692 0.390 1.00 83.56 177 GLN A N 1
ATOM 1322 C CA . GLN A 1 177 ? 3.147 -10.391 0.562 1.00 83.56 177 GLN A CA 1
ATOM 1323 C C . GLN A 1 177 ? 2.573 -10.145 1.965 1.00 83.56 177 GLN A C 1
ATOM 1325 O O . GLN A 1 177 ? 1.999 -9.087 2.224 1.00 83.56 177 GLN A O 1
ATOM 1330 N N . PHE A 1 178 ? 2.680 -11.110 2.873 1.00 85.00 178 PHE A N 1
ATOM 1331 C CA . PHE A 1 178 ? 2.232 -10.977 4.257 1.00 85.00 178 PHE A CA 1
ATOM 1332 C C . PHE A 1 178 ? 3.399 -10.963 5.234 1.00 85.00 178 PHE A C 1
ATOM 1334 O O . PHE A 1 178 ? 3.180 -10.829 6.434 1.00 85.00 178 PHE A O 1
ATOM 1341 N N . LYS A 1 179 ? 4.636 -11.086 4.746 1.00 87.38 179 LYS A N 1
ATOM 1342 C CA . LYS A 1 179 ? 5.819 -11.031 5.591 1.00 87.38 179 LYS A CA 1
ATOM 1343 C C . LYS A 1 179 ? 6.316 -9.595 5.739 1.00 87.38 179 LYS A C 1
ATOM 1345 O O . LYS A 1 179 ? 6.741 -9.011 4.733 1.00 87.38 179 LYS A O 1
ATOM 1350 N N . PRO A 1 180 ? 6.373 -9.061 6.973 1.00 89.25 180 PRO A N 1
ATOM 1351 C CA . PRO A 1 180 ? 6.942 -7.751 7.208 1.00 89.25 180 PRO A CA 1
ATOM 1352 C C . PRO A 1 180 ? 8.361 -7.593 6.679 1.00 89.25 180 PRO A C 1
ATOM 1354 O O . PRO A 1 180 ? 9.200 -8.485 6.825 1.00 89.25 180 PRO A O 1
ATOM 1357 N N . PHE A 1 181 ? 8.621 -6.436 6.081 1.00 90.50 181 PHE A N 1
ATOM 13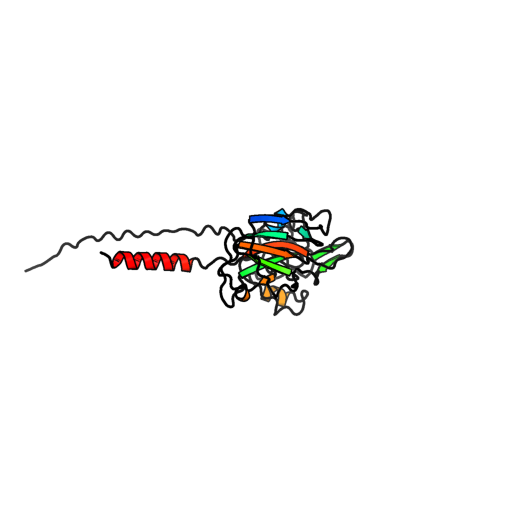58 C CA . PHE A 1 181 ? 9.919 -6.070 5.535 1.00 90.50 181 PHE A CA 1
ATOM 1359 C C . PHE A 1 181 ? 10.637 -5.068 6.440 1.00 90.50 181 PHE A C 1
ATOM 1361 O O . PHE A 1 181 ? 10.052 -4.062 6.843 1.00 90.50 181 PHE A O 1
ATOM 1368 N N . ASP A 1 182 ? 11.925 -5.308 6.691 1.00 90.38 182 ASP A N 1
ATOM 1369 C CA . ASP A 1 182 ? 12.801 -4.378 7.400 1.00 90.38 182 ASP A CA 1
ATOM 1370 C C . ASP A 1 182 ? 13.886 -3.829 6.461 1.00 90.38 182 ASP A C 1
ATOM 1372 O O . ASP A 1 182 ? 14.806 -4.532 6.040 1.00 90.38 182 ASP A O 1
ATOM 1376 N N . ALA A 1 183 ? 13.784 -2.535 6.155 1.00 88.38 183 ALA A N 1
ATOM 1377 C CA . ALA A 1 183 ? 14.736 -1.825 5.307 1.00 88.38 183 ALA A CA 1
ATOM 1378 C C . ALA A 1 183 ? 15.994 -1.347 6.057 1.00 88.38 183 ALA A C 1
ATOM 1380 O O . ALA A 1 183 ? 16.890 -0.786 5.425 1.00 88.38 183 ALA A O 1
ATOM 1381 N N . SER A 1 184 ? 16.071 -1.507 7.384 1.00 87.31 184 SER A N 1
ATOM 1382 C CA . SER A 1 184 ? 17.089 -0.868 8.235 1.00 87.31 184 SER A CA 1
ATOM 1383 C C . SER A 1 184 ? 18.530 -1.251 7.877 1.00 87.31 184 SER A C 1
ATOM 1385 O O . SER A 1 184 ? 19.450 -0.452 8.061 1.00 87.31 184 SER A O 1
ATOM 1387 N N . GLY A 1 185 ? 18.730 -2.444 7.308 1.00 84.38 185 GLY A N 1
ATOM 1388 C CA . GLY A 1 185 ? 20.027 -2.931 6.832 1.00 84.38 185 GLY A CA 1
ATOM 1389 C C . GLY A 1 185 ? 20.469 -2.384 5.467 1.00 84.38 185 GLY A C 1
ATOM 1390 O O . GLY A 1 185 ? 21.601 -2.634 5.052 1.00 84.38 185 GLY A O 1
ATOM 1391 N N . ILE A 1 186 ? 19.614 -1.645 4.751 1.00 86.81 186 ILE A N 1
ATOM 1392 C CA . ILE A 1 186 ? 19.899 -1.144 3.401 1.00 86.81 186 ILE A CA 1
ATOM 1393 C C . ILE A 1 186 ? 20.453 0.281 3.486 1.00 86.81 186 ILE A C 1
ATOM 1395 O O . ILE A 1 186 ? 19.714 1.261 3.539 1.00 86.81 186 ILE A O 1
ATOM 1399 N N . ALA A 1 187 ? 21.779 0.413 3.424 1.00 85.88 187 ALA A N 1
ATOM 1400 C CA . ALA A 1 187 ? 22.430 1.726 3.353 1.00 85.88 187 ALA A CA 1
ATOM 1401 C C . ALA A 1 187 ? 22.268 2.402 1.977 1.00 85.88 187 ALA A C 1
ATOM 1403 O O . ALA A 1 187 ? 22.274 3.628 1.868 1.00 85.88 187 ALA A O 1
ATOM 1404 N N . SER A 1 188 ? 22.144 1.605 0.912 1.00 83.19 188 SER A N 1
ATOM 1405 C CA . SER A 1 188 ? 21.893 2.081 -0.445 1.00 83.19 188 SER A CA 1
ATOM 1406 C C . SER A 1 188 ? 21.073 1.064 -1.220 1.00 83.19 188 SER A C 1
ATOM 1408 O O . SER A 1 188 ? 21.422 -0.112 -1.274 1.00 83.19 188 SER A O 1
ATOM 1410 N N . TRP A 1 189 ? 20.059 1.538 -1.939 1.00 79.19 189 TRP A N 1
ATOM 1411 C CA . TRP A 1 189 ? 19.305 0.720 -2.886 1.00 79.19 189 TRP A CA 1
ATOM 1412 C C . TRP A 1 189 ? 20.135 0.255 -4.090 1.00 79.19 189 TRP A C 1
ATOM 1414 O O . TRP A 1 189 ? 19.649 -0.528 -4.893 1.00 79.19 189 TRP A O 1
ATOM 1424 N N . THR A 1 190 ? 21.377 0.720 -4.252 1.00 77.69 190 THR A N 1
ATOM 1425 C CA . THR A 1 190 ? 22.313 0.168 -5.246 1.00 77.69 190 THR A CA 1
ATOM 1426 C C . THR A 1 190 ? 23.135 -1.005 -4.709 1.00 77.69 190 THR A C 1
ATOM 1428 O O . THR A 1 190 ? 23.790 -1.686 -5.497 1.00 77.69 190 THR A O 1
ATOM 1431 N N . ASP A 1 191 ? 23.121 -1.253 -3.396 1.00 81.25 191 ASP A N 1
ATOM 1432 C CA . ASP A 1 191 ? 23.749 -2.424 -2.788 1.00 81.25 191 ASP A CA 1
ATOM 1433 C C . ASP A 1 191 ? 22.834 -3.641 -2.946 1.00 81.25 191 ASP A C 1
ATOM 1435 O O . ASP A 1 191 ? 22.020 -3.975 -2.087 1.00 81.25 191 ASP A O 1
ATOM 1439 N N . THR A 1 192 ? 22.969 -4.305 -4.090 1.00 77.50 192 THR A N 1
ATOM 1440 C CA . THR A 1 192 ? 22.169 -5.492 -4.423 1.00 77.50 192 THR A CA 1
ATOM 1441 C C . THR A 1 192 ? 22.259 -6.603 -3.373 1.00 77.50 192 THR A C 1
ATOM 1443 O O . THR A 1 192 ? 21.275 -7.305 -3.172 1.00 77.50 192 THR A O 1
ATOM 1446 N N . SER A 1 193 ? 23.390 -6.751 -2.670 1.00 80.38 193 SER A N 1
ATOM 1447 C CA . SER A 1 193 ? 23.560 -7.808 -1.663 1.00 80.38 193 SER A CA 1
ATOM 1448 C C . SER A 1 193 ? 22.798 -7.487 -0.382 1.00 80.38 193 SER A C 1
ATOM 1450 O O . SER A 1 193 ? 22.086 -8.348 0.133 1.00 80.38 193 SER A O 1
ATOM 1452 N N . ALA A 1 194 ? 22.889 -6.244 0.101 1.00 85.12 194 ALA A N 1
ATOM 1453 C CA . ALA A 1 194 ? 22.109 -5.795 1.253 1.00 85.12 194 ALA A CA 1
ATOM 1454 C C . ALA A 1 194 ? 20.602 -5.830 0.963 1.00 85.12 194 ALA A C 1
ATOM 1456 O O . ALA A 1 194 ? 19.825 -6.286 1.797 1.00 85.12 194 ALA A O 1
ATOM 1457 N N . VAL A 1 195 ? 20.192 -5.413 -0.241 1.00 83.62 195 VAL A N 1
ATOM 1458 C CA . VAL A 1 195 ? 18.784 -5.461 -0.654 1.00 83.62 195 VAL A CA 1
ATOM 1459 C C . VAL A 1 195 ? 18.276 -6.903 -0.693 1.00 83.62 195 VAL A C 1
ATOM 1461 O O . VAL A 1 195 ? 17.229 -7.182 -0.126 1.00 83.62 195 VAL A O 1
ATOM 1464 N N . LEU A 1 196 ? 19.022 -7.847 -1.271 1.00 80.62 196 LEU A N 1
ATOM 1465 C CA . LEU A 1 196 ? 18.614 -9.258 -1.282 1.00 80.62 196 LEU A CA 1
ATOM 1466 C C . LEU A 1 196 ? 18.498 -9.870 0.106 1.00 80.62 196 LEU A C 1
ATOM 1468 O O . LEU A 1 196 ? 17.567 -10.627 0.371 1.00 80.62 196 LEU A O 1
ATOM 1472 N N . ALA A 1 197 ? 19.453 -9.559 0.980 1.00 85.81 197 ALA A N 1
ATOM 1473 C CA . ALA A 1 197 ? 19.435 -10.044 2.351 1.00 85.81 197 ALA A CA 1
ATOM 1474 C C . ALA A 1 197 ? 18.224 -9.502 3.122 1.00 85.81 197 ALA A C 1
ATOM 1476 O O . ALA A 1 197 ? 17.609 -10.248 3.877 1.00 85.81 197 ALA A O 1
ATOM 1477 N N . ALA A 1 198 ? 17.875 -8.231 2.909 1.00 88.94 198 ALA A N 1
ATOM 1478 C CA . ALA A 1 198 ? 16.726 -7.598 3.544 1.00 88.94 198 ALA A CA 1
ATOM 1479 C C . ALA A 1 198 ? 15.389 -8.138 3.018 1.00 88.94 198 ALA A C 1
ATOM 1481 O O . ALA A 1 198 ? 14.468 -8.342 3.803 1.00 88.94 198 ALA A O 1
ATOM 1482 N N . TYR A 1 199 ? 15.272 -8.383 1.706 1.00 87.56 199 TYR A N 1
ATOM 1483 C CA . TYR A 1 199 ? 14.048 -8.957 1.141 1.00 87.56 199 TYR A CA 1
ATOM 1484 C C . TYR A 1 199 ? 13.849 -10.382 1.629 1.00 87.56 199 TYR A C 1
ATOM 1486 O O . TYR A 1 199 ? 12.768 -10.700 2.114 1.00 87.56 199 TYR A O 1
ATOM 1494 N N . GLY A 1 200 ? 14.879 -11.229 1.532 1.00 86.88 200 GLY A N 1
ATOM 1495 C CA . GLY A 1 200 ? 14.711 -12.661 1.745 1.00 86.88 200 GLY A CA 1
ATOM 1496 C C . GLY A 1 200 ? 13.548 -13.171 0.895 1.00 86.88 200 GLY A C 1
ATOM 1497 O O . GLY A 1 200 ? 13.614 -13.156 -0.330 1.00 86.88 200 GLY A O 1
ATOM 1498 N N . ASP A 1 201 ? 12.471 -13.556 1.566 1.00 85.38 201 ASP A N 1
ATOM 1499 C CA . ASP A 1 201 ? 11.194 -13.984 1.004 1.00 85.38 201 ASP A CA 1
ATOM 1500 C C . ASP A 1 201 ? 10.065 -12.940 1.040 1.00 85.38 201 ASP A C 1
ATOM 1502 O O . ASP A 1 201 ? 9.024 -13.176 0.439 1.00 85.38 201 ASP A O 1
ATOM 1506 N N . SER A 1 202 ? 10.236 -11.791 1.695 1.00 88.88 202 SER A N 1
ATOM 1507 C CA . SER A 1 202 ? 9.223 -10.730 1.764 1.00 88.88 202 SER A CA 1
ATOM 1508 C C . SER A 1 202 ? 8.987 -10.058 0.408 1.00 88.88 202 SER A C 1
ATOM 1510 O O . SER A 1 202 ? 9.898 -9.911 -0.408 1.00 88.88 202 SER A O 1
ATOM 1512 N N . ALA A 1 203 ? 7.766 -9.567 0.189 1.00 86.62 203 ALA A N 1
ATOM 1513 C CA . ALA A 1 203 ? 7.431 -8.729 -0.960 1.00 86.62 203 ALA A CA 1
ATOM 1514 C C . ALA A 1 203 ? 7.874 -7.257 -0.826 1.00 86.62 203 ALA A C 1
ATOM 1516 O O . ALA A 1 203 ? 7.570 -6.444 -1.702 1.00 86.62 203 ALA A O 1
ATOM 1517 N N . GLY A 1 204 ? 8.589 -6.882 0.239 1.00 89.19 204 GLY A N 1
ATOM 1518 C CA . GLY A 1 204 ? 9.037 -5.505 0.464 1.00 89.19 204 GLY A CA 1
ATOM 1519 C C . GLY A 1 204 ? 7.927 -4.621 1.030 1.00 89.19 204 GLY A C 1
ATOM 1520 O O . GLY A 1 204 ? 7.158 -5.054 1.882 1.00 89.19 204 GLY A O 1
ATOM 1521 N N . GLY A 1 205 ? 7.824 -3.381 0.549 1.00 90.12 205 GLY A N 1
ATOM 1522 C CA . GLY A 1 205 ? 6.810 -2.424 1.002 1.00 90.12 205 GLY A CA 1
ATOM 1523 C C . GLY A 1 205 ? 7.116 -1.750 2.343 1.00 90.12 205 GLY A C 1
ATOM 1524 O O . GLY A 1 205 ? 8.140 -1.980 2.981 1.00 90.12 205 GLY A O 1
ATOM 1525 N N . ASN A 1 206 ? 6.229 -0.844 2.744 1.00 92.88 206 ASN A N 1
ATOM 1526 C CA . ASN A 1 206 ? 6.368 -0.044 3.958 1.00 92.88 206 ASN A CA 1
ATOM 1527 C C . ASN A 1 206 ? 5.446 -0.627 5.025 1.00 92.88 206 ASN A C 1
ATOM 1529 O O . ASN A 1 206 ? 4.239 -0.700 4.794 1.00 92.88 206 ASN A O 1
ATOM 1533 N N . TRP A 1 207 ? 6.015 -1.048 6.152 1.00 93.62 207 TRP A N 1
ATOM 1534 C CA . TRP A 1 207 ? 5.297 -1.780 7.189 1.00 93.62 207 TRP A CA 1
ATOM 1535 C C . TRP A 1 207 ? 5.138 -0.958 8.461 1.00 93.62 207 TRP A C 1
ATOM 1537 O O . TRP A 1 207 ? 6.072 -0.279 8.889 1.00 93.62 207 TRP A O 1
ATOM 1547 N N . PHE A 1 208 ? 3.954 -1.041 9.062 1.00 94.06 208 PHE A N 1
ATOM 1548 C CA . PHE A 1 208 ? 3.554 -0.216 10.195 1.00 94.06 208 PHE A CA 1
ATOM 1549 C C . PHE A 1 208 ? 3.067 -1.073 11.357 1.00 94.06 208 PHE A C 1
ATOM 1551 O O . PHE A 1 208 ? 2.279 -1.995 11.158 1.00 94.06 208 PHE A O 1
ATOM 1558 N N . ASP A 1 209 ? 3.548 -0.726 12.548 1.00 93.19 209 ASP A N 1
ATOM 1559 C CA . ASP A 1 209 ? 3.083 -1.241 13.836 1.00 93.19 209 ASP A CA 1
ATOM 1560 C C . ASP A 1 209 ? 1.822 -0.469 14.241 1.00 93.19 209 ASP A C 1
ATOM 1562 O O . ASP A 1 209 ? 1.815 0.769 14.292 1.00 93.19 209 ASP A O 1
ATOM 1566 N N . LEU A 1 210 ? 0.742 -1.205 14.485 1.00 93.75 210 LEU A N 1
ATOM 1567 C CA . LEU A 1 210 ? -0.563 -0.660 14.840 1.00 93.75 210 LEU A CA 1
ATOM 1568 C C . LEU A 1 210 ? -0.793 -0.586 16.358 1.00 93.75 210 LEU A C 1
ATOM 1570 O O . LEU A 1 210 ? -1.786 0.004 16.787 1.00 93.75 210 LEU A O 1
ATOM 1574 N N . SER A 1 211 ? 0.105 -1.115 17.191 1.00 92.88 211 SER A N 1
ATOM 1575 C CA . SER A 1 211 ? -0.050 -1.181 18.656 1.00 92.88 211 SER A CA 1
ATOM 1576 C C . SER A 1 211 ? -0.175 0.186 19.328 1.00 92.88 211 SER A C 1
ATOM 1578 O O . SER A 1 211 ? -0.882 0.335 20.325 1.00 92.88 211 SER A O 1
ATOM 1580 N N . GLY A 1 212 ? 0.414 1.226 18.733 1.00 92.00 212 GLY A N 1
ATOM 1581 C CA . GLY A 1 212 ? 0.293 2.609 19.203 1.00 92.00 212 GLY A CA 1
ATOM 1582 C C . GLY A 1 212 ? -1.078 3.257 18.969 1.00 92.00 212 GLY A C 1
ATOM 1583 O O . GLY A 1 212 ? -1.310 4.365 19.448 1.00 92.00 212 GLY A O 1
ATOM 1584 N N . THR A 1 213 ? -1.988 2.604 18.238 1.00 94.25 213 THR A N 1
ATOM 1585 C CA . THR A 1 213 ? -3.294 3.181 17.868 1.00 94.25 213 THR A CA 1
ATOM 1586 C C . THR A 1 213 ? -4.349 3.064 18.967 1.00 94.25 213 THR A C 1
ATOM 1588 O O . THR A 1 213 ? -5.325 3.812 18.961 1.00 94.25 213 THR A O 1
ATOM 1591 N N . GLY A 1 214 ? -4.178 2.125 19.904 1.00 94.31 214 GLY A N 1
ATOM 1592 C CA . GLY A 1 214 ? -5.203 1.773 20.891 1.00 94.31 214 GLY A CA 1
ATOM 1593 C C . GLY A 1 214 ? -6.411 1.021 20.314 1.00 94.31 214 GLY A C 1
ATOM 1594 O O . GLY A 1 214 ? -7.398 0.841 21.024 1.00 94.31 214 GLY A O 1
ATOM 1595 N N . LEU A 1 215 ? -6.352 0.600 19.046 1.00 94.56 215 LEU A N 1
ATOM 1596 C CA . LEU A 1 215 ? -7.347 -0.268 18.418 1.00 94.56 215 LEU A CA 1
ATOM 1597 C C . LEU A 1 215 ? -6.968 -1.739 18.626 1.00 94.56 215 LEU A C 1
ATOM 1599 O O . LEU A 1 215 ? -5.791 -2.079 18.612 1.00 94.56 215 LEU A O 1
ATOM 1603 N N . ASP A 1 216 ? -7.966 -2.617 18.740 1.00 93.69 216 ASP A N 1
ATOM 1604 C CA . ASP A 1 216 ? -7.738 -4.072 18.753 1.00 93.69 216 ASP A CA 1
ATOM 1605 C C . ASP A 1 216 ? -7.541 -4.631 17.334 1.00 93.69 216 ASP A C 1
ATOM 1607 O O . ASP A 1 216 ? -6.900 -5.661 17.122 1.00 93.69 216 ASP A O 1
ATOM 1611 N N . ARG A 1 217 ? -8.136 -3.959 16.342 1.00 93.12 217 ARG A N 1
ATOM 1612 C CA . ARG A 1 217 ? -8.101 -4.348 14.933 1.00 93.12 217 ARG A CA 1
ATOM 1613 C C . ARG A 1 217 ? -8.382 -3.166 14.011 1.00 93.12 217 ARG A C 1
ATOM 1615 O O . ARG A 1 217 ? -9.004 -2.183 14.411 1.00 93.12 217 ARG A O 1
ATOM 1622 N N . VAL A 1 218 ? -7.975 -3.303 12.756 1.00 94.38 218 VAL A N 1
ATOM 1623 C CA . VAL A 1 218 ? -8.140 -2.309 11.692 1.00 94.38 218 VAL A CA 1
ATOM 1624 C C . VAL A 1 218 ? -8.756 -2.968 10.463 1.00 94.38 218 VAL A C 1
ATOM 1626 O O . VAL A 1 218 ? -8.355 -4.061 10.076 1.00 94.38 218 VAL A O 1
ATOM 1629 N N . LEU A 1 219 ? -9.707 -2.286 9.824 1.00 94.44 219 LEU A N 1
ATOM 1630 C CA . LEU A 1 219 ? -10.315 -2.715 8.557 1.00 94.44 219 LEU A CA 1
ATOM 1631 C C . LEU A 1 219 ? -10.165 -1.679 7.446 1.00 94.44 219 LEU A C 1
ATOM 1633 O O . LEU A 1 219 ? -10.247 -2.021 6.270 1.00 94.44 219 LEU A O 1
ATOM 1637 N N . TYR A 1 220 ? -9.950 -0.416 7.795 1.00 96.75 220 TYR A N 1
ATOM 1638 C CA . TYR A 1 220 ? -9.854 0.670 6.834 1.00 96.75 220 TYR A CA 1
ATOM 1639 C C . TYR A 1 220 ? -8.531 1.398 6.983 1.00 96.75 220 TYR A C 1
ATOM 1641 O O . TYR A 1 220 ? -8.070 1.660 8.094 1.00 96.75 220 TYR A O 1
ATOM 1649 N N . VAL A 1 221 ? -7.964 1.777 5.843 1.00 97.06 221 VAL A N 1
ATOM 1650 C CA . VAL A 1 221 ? -6.741 2.571 5.753 1.00 97.06 221 VAL A CA 1
ATOM 1651 C C . VAL A 1 221 ? -7.040 3.796 4.909 1.00 97.06 221 VAL A C 1
ATOM 1653 O O . VAL A 1 221 ? -7.630 3.700 3.833 1.00 97.06 221 VAL A O 1
ATOM 1656 N N . LYS A 1 222 ? -6.629 4.961 5.395 1.00 98.06 222 LYS A N 1
ATOM 1657 C CA . LYS A 1 222 ? -6.767 6.240 4.713 1.00 98.06 222 LYS A CA 1
ATOM 1658 C C . LYS A 1 222 ? -5.406 6.894 4.570 1.00 98.06 222 LYS A C 1
ATOM 1660 O O . LYS A 1 222 ? -4.663 7.010 5.539 1.00 98.06 222 LYS A O 1
ATOM 1665 N N . LEU A 1 223 ? -5.125 7.352 3.360 1.00 98.25 223 LEU A N 1
ATOM 1666 C CA . LEU A 1 223 ? -3.969 8.164 3.023 1.00 98.25 223 LEU A CA 1
ATOM 1667 C C . LEU A 1 223 ? -4.430 9.595 2.762 1.00 98.25 223 LEU A C 1
ATOM 1669 O O . LEU A 1 223 ? -5.335 9.801 1.951 1.00 98.25 223 LEU A O 1
ATOM 1673 N N . THR A 1 224 ? -3.799 10.561 3.421 1.00 97.88 224 THR A N 1
ATOM 1674 C CA . THR A 1 224 ? -3.944 12.005 3.167 1.00 97.88 224 THR A CA 1
ATOM 1675 C C . THR A 1 224 ? -2.570 12.640 2.998 1.00 97.88 224 THR A C 1
ATOM 1677 O O . THR A 1 224 ? -1.553 11.950 3.087 1.00 97.88 224 THR A O 1
ATOM 1680 N N . ASP A 1 225 ? -2.531 13.946 2.711 1.00 95.94 225 ASP A N 1
ATOM 1681 C CA . ASP A 1 225 ? -1.287 14.714 2.535 1.00 95.94 225 ASP A CA 1
ATOM 1682 C C . ASP A 1 225 ? -0.299 14.015 1.593 1.00 95.94 225 ASP A C 1
ATOM 1684 O O . ASP A 1 225 ? 0.916 14.022 1.793 1.00 95.94 225 ASP A O 1
ATOM 1688 N N . ILE A 1 226 ? -0.856 13.348 0.577 1.00 95.81 226 ILE A N 1
ATOM 1689 C CA . ILE A 1 226 ? -0.098 12.498 -0.327 1.00 95.81 226 ILE A CA 1
ATOM 1690 C C . ILE A 1 226 ? 0.877 13.379 -1.097 1.00 95.81 226 ILE A C 1
ATOM 1692 O O . ILE A 1 226 ? 0.482 14.369 -1.717 1.00 95.81 226 ILE A O 1
ATOM 1696 N N . TYR A 1 227 ? 2.146 12.987 -1.080 1.00 91.94 227 TYR A N 1
ATOM 1697 C CA . TYR A 1 227 ? 3.204 13.667 -1.802 1.00 91.94 227 TYR A CA 1
ATOM 1698 C C . TYR A 1 227 ? 4.108 12.670 -2.520 1.00 91.94 227 TYR A C 1
ATOM 1700 O O . TYR A 1 227 ? 4.256 11.502 -2.156 1.00 91.94 227 TYR A O 1
ATOM 1708 N N . GLY A 1 228 ? 4.778 13.163 -3.552 1.00 85.25 228 GLY A N 1
ATOM 1709 C CA . GLY A 1 228 ? 5.888 12.457 -4.158 1.00 85.25 228 GLY A CA 1
ATOM 1710 C C . GLY A 1 228 ? 6.592 13.342 -5.156 1.00 85.25 228 GLY A C 1
ATOM 1711 O O . GLY A 1 228 ? 5.959 13.784 -6.104 1.00 85.25 228 GLY A O 1
ATOM 1712 N N . THR A 1 229 ? 7.881 13.618 -4.979 1.00 74.69 229 THR A N 1
ATOM 1713 C CA . THR A 1 229 ? 8.607 14.451 -5.948 1.00 74.69 229 THR A CA 1
ATOM 1714 C C . THR A 1 229 ? 9.021 13.618 -7.148 1.00 74.69 229 THR A C 1
ATOM 1716 O O . THR A 1 229 ? 9.677 12.596 -6.990 1.00 74.69 229 THR A O 1
ATOM 1719 N N . GLY A 1 230 ? 8.686 14.061 -8.355 1.00 66.12 230 GLY A N 1
ATOM 1720 C CA . GLY A 1 230 ? 9.118 13.415 -9.593 1.00 66.12 230 GLY A CA 1
ATOM 1721 C C . GLY A 1 230 ? 9.417 14.425 -10.696 1.00 66.12 230 GLY A C 1
ATOM 1722 O O . GLY A 1 230 ? 9.165 15.621 -10.556 1.00 66.12 230 GLY A O 1
ATOM 1723 N N . GLY A 1 231 ? 9.945 13.940 -11.822 1.00 59.56 231 GLY A N 1
ATOM 1724 C CA . GLY A 1 231 ? 9.933 14.723 -13.061 1.00 59.56 231 GLY A CA 1
ATOM 1725 C C . GLY A 1 231 ? 8.493 14.929 -13.549 1.00 59.56 231 GLY A C 1
ATOM 1726 O O . GLY A 1 231 ? 7.573 14.294 -13.038 1.00 59.56 231 GLY A O 1
ATOM 1727 N N . GLY A 1 232 ? 8.284 15.756 -14.579 1.00 54.44 232 GLY A N 1
ATOM 1728 C CA . GLY A 1 232 ? 6.945 16.118 -15.089 1.00 54.44 232 GLY A CA 1
ATOM 1729 C C . GLY A 1 232 ? 6.023 14.961 -15.525 1.00 54.44 232 GLY A C 1
ATOM 1730 O O . GLY A 1 232 ? 4.880 15.216 -15.878 1.00 54.44 232 GLY A O 1
ATOM 1731 N N . TYR A 1 233 ? 6.495 13.711 -15.481 1.00 56.88 233 TYR A N 1
ATOM 1732 C CA . TYR A 1 233 ? 5.752 12.496 -15.828 1.00 56.88 233 TYR A CA 1
ATOM 1733 C C . TYR A 1 233 ? 5.566 11.515 -14.653 1.00 56.88 233 TYR A C 1
ATOM 1735 O O . TYR A 1 233 ? 5.028 10.431 -14.847 1.00 56.88 233 TYR A O 1
ATOM 1743 N N . THR A 1 234 ? 6.056 11.815 -13.445 1.00 66.75 234 THR A N 1
ATOM 1744 C CA . THR A 1 234 ? 6.073 10.837 -12.334 1.00 66.75 234 THR A CA 1
ATOM 1745 C C . THR A 1 234 ? 5.890 11.461 -10.949 1.00 66.75 234 THR A C 1
ATOM 1747 O O . THR A 1 234 ? 6.324 10.878 -9.951 1.00 66.75 234 THR A O 1
ATOM 1750 N N . ASN A 1 235 ? 5.282 12.649 -10.893 1.00 81.81 235 ASN A N 1
ATOM 1751 C CA . ASN A 1 235 ? 4.996 13.360 -9.650 1.00 81.81 235 ASN A CA 1
ATOM 1752 C C . ASN A 1 235 ? 3.882 12.636 -8.882 1.00 81.81 235 ASN A C 1
ATOM 1754 O O . ASN A 1 235 ? 2.818 12.416 -9.448 1.00 81.81 235 ASN A O 1
ATOM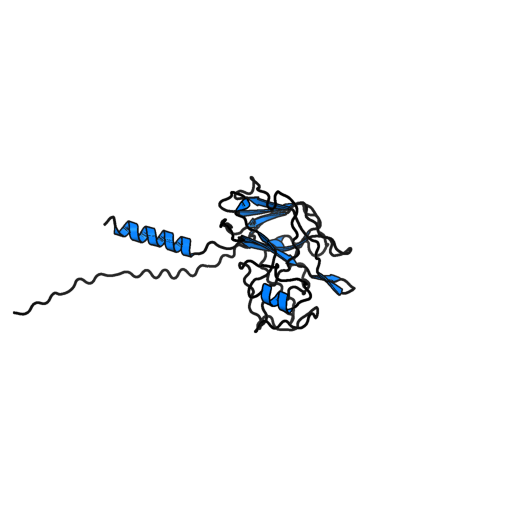 1758 N N . GLY A 1 236 ? 4.109 12.281 -7.622 1.00 88.81 236 GLY A N 1
ATOM 1759 C CA . GLY A 1 236 ? 3.135 11.589 -6.777 1.00 88.81 236 GLY A CA 1
ATOM 1760 C C . GLY A 1 236 ? 3.594 10.241 -6.222 1.00 88.81 236 GLY A C 1
ATOM 1761 O O . GLY A 1 236 ? 4.588 9.664 -6.667 1.00 88.81 236 GLY A O 1
ATOM 1762 N N . LEU A 1 237 ? 2.835 9.761 -5.238 1.00 92.06 237 LEU A N 1
ATOM 1763 C CA . LEU A 1 237 ? 2.957 8.452 -4.608 1.00 92.06 237 LEU A CA 1
ATOM 1764 C C . LEU A 1 237 ? 2.489 7.357 -5.568 1.00 92.06 237 LEU A C 1
ATOM 1766 O O . LEU A 1 237 ? 1.429 7.464 -6.184 1.00 92.06 237 LEU A O 1
ATOM 1770 N N . ARG A 1 238 ? 3.283 6.296 -5.691 1.00 89.88 238 ARG A N 1
ATOM 1771 C CA . ARG A 1 238 ? 3.066 5.196 -6.636 1.00 89.88 238 ARG A CA 1
ATOM 1772 C C . ARG A 1 238 ? 2.667 3.961 -5.846 1.00 89.88 238 ARG A C 1
ATOM 1774 O O . ARG A 1 238 ? 3.527 3.377 -5.197 1.00 89.88 238 ARG A O 1
ATOM 1781 N N . ILE A 1 239 ? 1.383 3.629 -5.848 1.00 90.31 239 ILE A N 1
ATOM 1782 C CA . ILE A 1 239 ? 0.813 2.571 -5.009 1.00 90.31 239 ILE A CA 1
ATOM 1783 C C . ILE A 1 239 ? 0.547 1.329 -5.851 1.00 90.31 239 ILE A C 1
ATOM 1785 O O . ILE A 1 239 ? -0.084 1.410 -6.910 1.00 90.31 239 ILE A O 1
ATOM 1789 N N . ASP A 1 240 ? 0.973 0.195 -5.309 1.00 86.38 240 ASP A N 1
ATOM 1790 C CA . ASP A 1 240 ? 0.889 -1.127 -5.930 1.00 86.38 240 ASP A CA 1
ATOM 1791 C C . ASP A 1 240 ? -0.065 -2.052 -5.173 1.00 86.38 240 ASP A C 1
ATOM 1793 O O . ASP A 1 240 ? -0.482 -3.067 -5.712 1.00 86.38 240 ASP A O 1
ATOM 1797 N N . GLY A 1 241 ? -0.396 -1.717 -3.925 1.00 89.19 241 GLY A N 1
ATOM 1798 C CA . GLY A 1 241 ? -1.300 -2.513 -3.112 1.00 89.19 241 GLY A CA 1
ATOM 1799 C C . GLY A 1 241 ? -1.200 -2.210 -1.622 1.00 89.19 241 GLY A C 1
ATOM 1800 O O . GLY A 1 241 ? -0.345 -1.445 -1.168 1.00 89.19 241 GLY A O 1
ATOM 1801 N N . PHE A 1 242 ? -2.064 -2.876 -0.867 1.00 89.88 242 PHE A N 1
ATOM 1802 C CA . PHE A 1 242 ? -2.050 -2.934 0.592 1.00 89.88 242 PHE A CA 1
ATOM 1803 C C . PHE A 1 242 ? -2.102 -4.401 1.012 1.00 89.88 242 PHE A C 1
ATOM 1805 O O . PHE A 1 242 ? -2.761 -5.196 0.342 1.00 89.88 242 PHE A O 1
ATOM 1812 N N . ALA A 1 243 ? -1.467 -4.746 2.128 1.00 86.56 243 ALA A N 1
ATOM 1813 C CA . ALA A 1 243 ? -1.683 -6.023 2.799 1.00 86.56 243 ALA A CA 1
ATOM 1814 C C . ALA A 1 243 ? -1.728 -5.841 4.310 1.00 86.56 243 ALA A C 1
ATOM 1816 O O . ALA A 1 243 ? -1.179 -4.877 4.842 1.00 86.56 243 ALA A O 1
ATOM 1817 N N . ALA A 1 244 ? -2.330 -6.807 4.993 1.00 83.94 244 ALA A N 1
ATOM 1818 C CA . ALA A 1 244 ? -2.157 -6.970 6.423 1.00 83.94 244 ALA A CA 1
ATOM 1819 C C . ALA A 1 244 ? -1.738 -8.397 6.792 1.00 83.94 244 ALA A C 1
ATOM 1821 O O . ALA A 1 244 ? -2.074 -9.347 6.080 1.00 83.94 244 ALA A O 1
ATOM 1822 N N . VAL A 1 245 ? -1.001 -8.546 7.896 1.00 79.25 245 VAL A N 1
ATOM 1823 C CA . VAL A 1 245 ? -0.607 -9.857 8.431 1.00 79.25 245 VAL A CA 1
ATOM 1824 C C . VAL A 1 245 ? -1.845 -10.555 9.011 1.00 79.25 245 VAL A C 1
ATOM 1826 O O . VAL A 1 245 ? -2.485 -9.998 9.905 1.00 79.25 245 VAL A O 1
ATOM 1829 N N . PRO A 1 246 ? -2.195 -11.769 8.546 1.00 66.25 246 PRO A N 1
ATOM 1830 C CA . PRO A 1 246 ? -3.288 -12.535 9.133 1.00 66.25 246 PRO A CA 1
ATOM 1831 C C . PRO A 1 246 ? -3.006 -12.941 10.573 1.00 66.25 246 PRO A C 1
ATOM 1833 O O . PRO A 1 246 ? -1.866 -13.263 10.917 1.00 66.25 246 PRO A O 1
ATOM 1836 N N . GLU A 1 247 ? -4.056 -13.040 11.395 1.00 65.00 247 GLU A N 1
ATOM 1837 C CA . GLU A 1 247 ? -3.918 -13.737 12.671 1.00 65.00 247 GLU A CA 1
ATOM 1838 C C . GLU A 1 247 ? -3.387 -15.154 12.425 1.00 65.00 247 GLU A C 1
ATOM 1840 O O . GLU A 1 247 ? -3.895 -15.880 11.557 1.00 65.00 247 GLU A O 1
ATOM 1845 N N . PRO A 1 248 ? -2.405 -15.610 13.218 1.00 57.84 248 PRO A N 1
ATOM 1846 C CA . PRO A 1 248 ? -2.012 -17.001 13.200 1.00 57.84 248 PRO A CA 1
ATOM 1847 C C . PRO A 1 248 ? -3.246 -17.884 13.433 1.00 57.84 248 PRO A C 1
ATOM 1849 O O . PRO A 1 248 ? -3.879 -17.826 14.489 1.00 57.84 248 PRO A O 1
ATOM 1852 N N . ALA A 1 249 ? -3.565 -18.770 12.482 1.00 56.22 249 ALA A N 1
ATOM 1853 C CA . ALA A 1 249 ? -4.678 -19.730 12.582 1.00 56.22 249 ALA A CA 1
ATOM 1854 C C . ALA A 1 249 ? -4.624 -20.619 13.850 1.00 56.22 249 ALA A C 1
ATOM 1856 O O . ALA A 1 249 ? -5.577 -21.328 14.189 1.00 56.22 249 ALA A O 1
ATOM 1857 N N . THR A 1 250 ? -3.509 -20.576 14.581 1.00 56.44 250 THR A N 1
ATOM 1858 C CA . THR A 1 250 ? -3.339 -21.149 15.914 1.00 56.44 250 THR A CA 1
ATOM 1859 C C . THR A 1 250 ? -4.315 -20.577 16.944 1.00 56.44 250 THR A C 1
ATOM 1861 O O . THR A 1 250 ? -4.737 -21.340 17.810 1.00 56.44 250 THR A O 1
ATOM 1864 N N . MET A 1 251 ? -4.753 -19.316 16.845 1.00 57.91 251 MET A N 1
ATOM 1865 C CA . MET A 1 251 ? -5.755 -18.735 17.759 1.00 57.91 251 MET A CA 1
ATOM 1866 C C . MET A 1 251 ? -7.133 -19.391 17.596 1.00 57.91 251 MET A C 1
ATOM 1868 O O . MET A 1 251 ? -7.797 -19.730 18.585 1.00 57.91 251 MET A O 1
ATOM 1872 N N . LEU A 1 252 ? -7.525 -19.689 16.354 1.00 59.50 252 LEU A N 1
ATOM 1873 C CA . LEU A 1 252 ? -8.739 -20.446 16.035 1.00 59.50 252 LEU A CA 1
ATOM 1874 C C . LEU A 1 252 ? -8.641 -21.904 16.527 1.00 59.50 252 LEU A C 1
ATOM 1876 O O . LEU A 1 252 ? -9.578 -22.455 17.104 1.00 59.50 252 LEU A O 1
ATOM 1880 N N . LEU A 1 253 ? -7.478 -22.537 16.351 1.00 61.19 253 LEU A N 1
ATOM 1881 C CA . LEU A 1 253 ? -7.221 -23.895 16.845 1.00 61.19 253 LEU A CA 1
ATOM 1882 C C . LEU A 1 253 ? -7.206 -23.972 18.378 1.00 61.19 253 LEU A C 1
ATOM 1884 O O . LEU A 1 253 ? -7.705 -24.947 18.943 1.00 61.19 253 LEU A O 1
ATOM 1888 N N . LEU A 1 254 ? -6.684 -22.953 19.062 1.00 65.00 254 LEU A N 1
ATOM 1889 C CA . LEU A 1 254 ? -6.655 -22.888 20.522 1.00 65.00 254 LEU A CA 1
ATOM 1890 C C . LEU A 1 254 ? -8.072 -22.745 21.094 1.00 65.00 254 LEU A C 1
ATOM 1892 O O . LEU A 1 254 ? -8.441 -23.460 22.028 1.00 65.00 254 LEU A O 1
ATOM 1896 N N . SER A 1 255 ? -8.892 -21.882 20.496 1.00 62.62 255 SER A N 1
ATOM 1897 C CA . SER A 1 255 ? -10.286 -21.670 20.903 1.00 62.62 255 SER A CA 1
ATOM 1898 C C . SER A 1 255 ? -11.165 -22.903 20.635 1.00 62.62 255 SER A C 1
ATOM 1900 O O . SER A 1 255 ? -11.928 -23.321 21.513 1.00 62.62 255 SER A O 1
ATOM 1902 N N . LEU A 1 256 ? -10.984 -23.585 19.498 1.00 69.69 256 LEU A N 1
ATOM 1903 C CA . LEU A 1 256 ? -11.636 -24.876 19.222 1.00 69.69 256 LEU A CA 1
ATOM 1904 C C . LEU A 1 256 ? -11.144 -25.997 20.156 1.00 69.69 256 LEU A C 1
ATOM 1906 O O . LEU A 1 256 ? -11.943 -26.813 20.629 1.00 69.69 256 LEU A O 1
ATOM 1910 N N . GLY A 1 257 ? -9.849 -26.015 20.484 1.00 70.19 257 GLY A N 1
ATOM 1911 C CA . GLY A 1 257 ? -9.255 -26.943 21.447 1.00 70.19 257 GLY A CA 1
ATOM 1912 C C . GLY A 1 257 ? -9.826 -26.776 22.859 1.00 70.19 257 GLY A C 1
ATOM 1913 O O . GLY A 1 257 ? -10.196 -27.765 23.498 1.00 70.19 257 GLY A O 1
ATOM 1914 N N . MET A 1 258 ? -9.986 -25.536 23.332 1.00 72.12 258 MET A N 1
ATOM 1915 C CA . MET A 1 258 ? -10.586 -25.243 24.640 1.00 72.12 258 MET A CA 1
ATOM 1916 C C . MET A 1 258 ? -12.063 -25.652 24.714 1.00 72.12 258 MET A C 1
ATOM 1918 O O . MET A 1 258 ? -12.480 -26.254 25.708 1.00 72.12 258 MET A O 1
ATOM 1922 N N . LEU A 1 259 ? -12.847 -25.421 23.655 1.00 72.81 259 LEU A N 1
ATOM 1923 C CA . LEU A 1 259 ? -14.240 -25.885 23.572 1.00 72.81 259 LEU A CA 1
ATOM 1924 C C . LEU A 1 259 ? -14.342 -27.418 23.631 1.00 72.81 259 LEU A C 1
ATOM 1926 O O . LEU A 1 259 ? -15.229 -27.960 24.300 1.00 72.81 259 LEU A O 1
ATOM 1930 N N . GLY A 1 260 ? -13.406 -28.131 22.996 1.00 72.38 260 GLY A N 1
ATOM 1931 C CA . GLY A 1 260 ? -13.306 -29.590 23.080 1.00 72.38 260 GLY A CA 1
ATOM 1932 C C . GLY A 1 260 ? -13.028 -30.101 24.500 1.00 72.38 260 GLY A C 1
ATOM 1933 O O . GLY A 1 260 ? -13.623 -31.093 24.930 1.00 72.38 260 GLY A O 1
ATOM 1934 N N . VAL A 1 261 ? -12.174 -29.406 25.259 1.00 72.56 261 VAL A N 1
ATOM 1935 C CA . VAL A 1 261 ? -11.845 -29.751 26.655 1.00 72.56 261 VAL A CA 1
ATOM 1936 C C . VAL A 1 261 ? -13.006 -29.441 27.604 1.00 72.56 261 VAL A C 1
ATOM 1938 O O . VAL A 1 261 ? -13.336 -30.268 28.457 1.00 72.56 261 VAL A O 1
ATOM 1941 N N . LEU A 1 262 ? -13.681 -28.301 27.434 1.00 72.38 262 LEU A N 1
ATOM 1942 C CA . LEU A 1 262 ? -14.841 -27.921 28.251 1.00 72.38 262 LEU A CA 1
ATOM 1943 C C . LEU A 1 262 ? -16.022 -28.878 28.047 1.00 72.38 262 LEU A C 1
ATOM 1945 O O . LEU A 1 262 ? -16.646 -29.312 29.016 1.00 72.38 262 LEU A O 1
ATOM 1949 N N . ARG A 1 263 ? -16.274 -29.314 26.807 1.00 66.31 263 ARG A N 1
ATOM 1950 C CA . ARG A 1 263 ? -17.344 -30.278 26.496 1.00 66.31 263 ARG A CA 1
ATOM 1951 C C . ARG A 1 263 ? -17.076 -31.684 27.047 1.00 66.31 263 ARG A C 1
ATOM 1953 O O . ARG A 1 263 ? -18.020 -32.440 27.260 1.00 66.31 263 ARG A O 1
ATOM 1960 N N . ARG A 1 264 ? -15.809 -32.030 27.307 1.00 57.12 264 ARG A N 1
ATOM 1961 C CA . ARG A 1 264 ? -15.401 -33.291 27.953 1.00 57.12 264 ARG A CA 1
ATOM 1962 C C . ARG A 1 264 ? -15.522 -33.275 29.476 1.00 57.12 264 ARG A C 1
ATOM 1964 O O . ARG A 1 264 ? -15.564 -34.348 30.058 1.00 57.12 264 ARG A O 1
ATOM 1971 N N . ARG A 1 265 ? -15.566 -32.099 30.111 1.00 54.94 265 ARG A N 1
ATOM 1972 C CA . ARG A 1 265 ? -15.731 -31.962 31.571 1.00 54.94 265 ARG A CA 1
ATOM 1973 C C . ARG A 1 265 ? -17.192 -31.872 32.022 1.00 54.94 265 ARG A C 1
ATOM 1975 O O . ARG A 1 265 ? -17.456 -32.031 33.205 1.00 54.94 265 ARG A O 1
ATOM 1982 N N . GLY A 1 266 ? -18.119 -31.608 31.099 1.00 51.81 266 GLY A N 1
ATOM 1983 C CA . GLY A 1 266 ? -19.564 -31.536 31.363 1.00 51.81 266 GLY A CA 1
ATOM 1984 C C . GLY A 1 266 ? -20.348 -32.830 31.095 1.00 51.81 266 GLY A C 1
ATOM 1985 O O . GLY A 1 266 ? -21.574 -32.780 31.035 1.00 51.81 266 GLY A O 1
ATOM 1986 N N . ARG A 1 267 ? -19.670 -33.961 30.878 1.00 46.28 267 ARG A N 1
ATOM 1987 C CA . ARG A 1 267 ? -20.241 -35.314 30.754 1.00 46.28 267 ARG A CA 1
ATOM 1988 C C . ARG A 1 267 ? -19.525 -36.240 31.722 1.00 46.28 267 ARG A C 1
ATOM 1990 O O . ARG A 1 267 ? -20.193 -37.179 32.199 1.00 46.28 267 ARG A O 1
#

Foldseek 3Di:
DDDDDDDDDDDPPPPPPPPPPPCPFFWFDDFPDWPFDFLAPFLADPCLQRDDQPQDLPAQWFDDLLEARNHSSQKTFTQATKTKTFTPDKFFADPPDWWKFFAFRQWDQDPVGIGGFQFWWFWKWWDPPVPDTFTDPNRDIDTWRKHFHQWAAVVLDDDASPNIDGHDPVRTDTADQADDFDCPQDPDPNPSVSVSVRRVRHRIGDTGRCNVRPDRITGMMMTHPTFTDDPSRRTTTMTRIMGTHDDDCVVVVVVVVVVVVVVVVVD

Secondary structure (DSSP, 8-state):
--------------------------BEEEEEEE-PEESSSS---GGGGGS-S----SSSEE--TTPPPSSTTS-EEEEES-EEEEEEEEEE--TT---EEEEE--EEEETTEEEE---EEEEEEEESSSSS-EEGGGG--EE---BB-SEEPGGG----S-S-EE--GGG-EEPBTTS----TT-S-TT-HHHHHHHHTTB-B-EEE--GGG--SEEEEEEEEEEEE--STT--SEEEEEEEEPPPPTHHHHHHHHHHHHHHHH--

Mean predicted aligned error: 11.2 Å

Sequence (267 aa):
MKVSTQRMFTAIALFAAITTPAWAGITASEVVYSDVTFGHSSYTNLNTVLGEIARDTGGTYVVTPWNCPWTPSQITIIASGTLTVKLSDYAYVTEGVTELGIYTAQMMNLSNGAYINGNMGASIYVSDNGEDWVALNNGEAVSLNTPSLGYQFPNNILPSSSRYTAGPLSDLDPTDQFKPFDASGIASWTDTSAVLAAYGDSAGGNWFDLSGTGLDRVLYVKLTDIYGTGGGYTNGLRIDGFAAVPEPATMLLLSL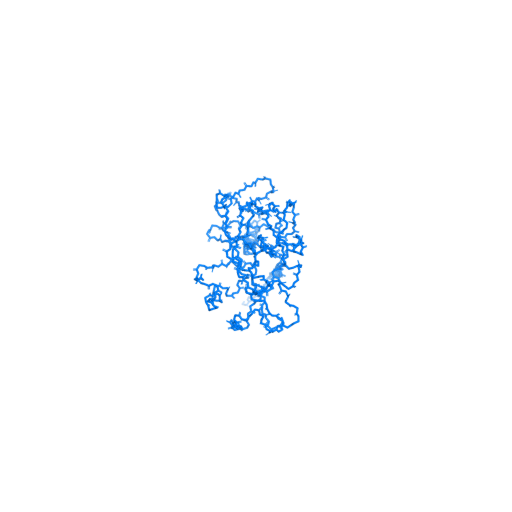GMLGVLRRRGR

Nearest PDB structures (foldseek):
  8blw-assembly1_B  TM=4.064E-01  e=6.478E-05  Bacteroides thetaiotaomicron VPI-5482
  4kbb-assembly2_B  TM=2.275E-01  e=4.460E+00  Clostridium botulinum